Protein AF-A0A530GP56-F1 (afdb_monomer)

Structure (mmCIF, N/CA/C/O backbone):
data_AF-A0A530GP56-F1
#
_entry.id   AF-A0A530GP56-F1
#
loop_
_atom_site.group_PDB
_atom_site.id
_atom_site.type_symbol
_atom_site.label_atom_id
_atom_site.label_alt_id
_atom_site.label_comp_id
_atom_site.label_asym_id
_atom_site.label_entity_id
_atom_site.label_seq_id
_atom_site.pdbx_PDB_ins_code
_atom_site.Cartn_x
_atom_site.Cartn_y
_atom_site.Cartn_z
_atom_site.occupancy
_atom_site.B_iso_or_equiv
_atom_site.auth_seq_id
_atom_site.auth_comp_id
_atom_site.auth_asym_id
_atom_site.auth_atom_id
_atom_site.pdbx_PDB_model_num
ATOM 1 N N . TYR A 1 1 ? -4.971 0.316 -18.316 1.00 86.44 1 TYR A N 1
ATOM 2 C CA . TYR A 1 1 ? -6.177 -0.465 -18.008 1.00 86.44 1 TYR A CA 1
ATOM 3 C C . TYR A 1 1 ? -6.716 -0.988 -19.326 1.00 86.44 1 TYR A C 1
ATOM 5 O O . TYR A 1 1 ? -6.638 -0.255 -20.308 1.00 86.44 1 TYR A O 1
ATOM 13 N N . LYS A 1 2 ? -7.127 -2.257 -19.383 1.00 91.12 2 LYS A N 1
ATOM 14 C CA . LYS A 1 2 ? -7.509 -2.905 -20.641 1.00 91.12 2 LYS A CA 1
ATOM 15 C C . LYS A 1 2 ? -8.775 -3.734 -20.459 1.00 91.12 2 LYS A C 1
ATOM 17 O O . LYS A 1 2 ? -8.827 -4.588 -19.578 1.00 91.12 2 LYS A O 1
ATOM 22 N N . THR A 1 3 ? -9.773 -3.462 -21.283 1.00 92.12 3 THR A N 1
ATOM 23 C CA . THR A 1 3 ? -11.027 -4.206 -21.439 1.00 92.12 3 THR A CA 1
ATOM 24 C C . THR A 1 3 ? -11.340 -4.299 -22.936 1.00 92.12 3 THR A C 1
ATOM 26 O O . THR A 1 3 ? -10.602 -3.762 -23.760 1.00 92.12 3 THR A O 1
ATOM 29 N N . ALA A 1 4 ? -12.453 -4.931 -23.315 1.00 89.56 4 ALA A N 1
ATOM 30 C CA . ALA A 1 4 ? -12.897 -4.940 -24.712 1.00 89.56 4 ALA A CA 1
ATOM 31 C C . ALA A 1 4 ? -13.200 -3.530 -25.269 1.00 89.56 4 ALA A C 1
ATOM 33 O O . ALA A 1 4 ? -13.124 -3.325 -26.476 1.00 89.56 4 ALA A O 1
ATOM 34 N N . ALA A 1 5 ? -13.547 -2.570 -24.401 1.00 89.94 5 ALA A N 1
ATOM 35 C CA . ALA A 1 5 ? -13.941 -1.213 -24.790 1.00 89.94 5 ALA A CA 1
ATOM 36 C C . ALA A 1 5 ? -12.882 -0.143 -24.473 1.00 89.94 5 ALA A C 1
ATOM 38 O O . ALA A 1 5 ? -12.910 0.938 -25.055 1.00 89.94 5 ALA A O 1
ATOM 39 N N . VAL A 1 6 ? -11.964 -0.414 -23.540 1.00 90.12 6 VAL A N 1
ATOM 40 C CA . VAL A 1 6 ? -10.973 0.554 -23.058 1.00 90.12 6 VAL A CA 1
ATOM 41 C C . VAL A 1 6 ? -9.583 -0.033 -23.216 1.00 90.12 6 VAL A C 1
ATOM 43 O O . VAL A 1 6 ? -9.287 -1.064 -22.627 1.00 90.12 6 VAL A O 1
ATOM 46 N N . ASP A 1 7 ? -8.704 0.656 -23.936 1.00 90.56 7 ASP A N 1
ATOM 47 C CA . ASP A 1 7 ? -7.276 0.333 -23.988 1.00 90.56 7 ASP A CA 1
ATOM 48 C C . ASP A 1 7 ? -6.444 1.613 -23.839 1.00 90.56 7 ASP A C 1
ATOM 50 O O . ASP A 1 7 ? -5.844 2.133 -24.782 1.00 90.56 7 ASP A O 1
ATOM 54 N N . GLN A 1 8 ? -6.464 2.167 -22.625 1.00 91.00 8 G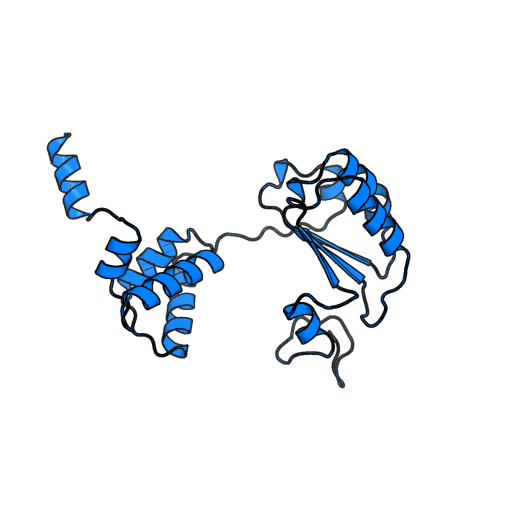LN A N 1
ATOM 55 C CA . GLN A 1 8 ? -5.728 3.375 -22.249 1.00 91.00 8 GLN A CA 1
ATOM 56 C C . GLN A 1 8 ? -5.543 3.464 -20.719 1.00 91.00 8 GLN A C 1
ATOM 58 O O . GLN A 1 8 ? -6.138 2.684 -19.962 1.00 91.00 8 GLN A O 1
ATOM 63 N N . PRO A 1 9 ? -4.683 4.365 -20.210 1.00 90.12 9 PRO A N 1
ATOM 64 C CA . PRO A 1 9 ? -4.698 4.729 -18.794 1.00 90.12 9 PRO A CA 1
ATOM 65 C C . PRO A 1 9 ? -6.084 5.251 -18.383 1.00 90.12 9 PRO A C 1
ATOM 67 O O . PRO A 1 9 ? -6.686 6.038 -19.107 1.00 90.12 9 PR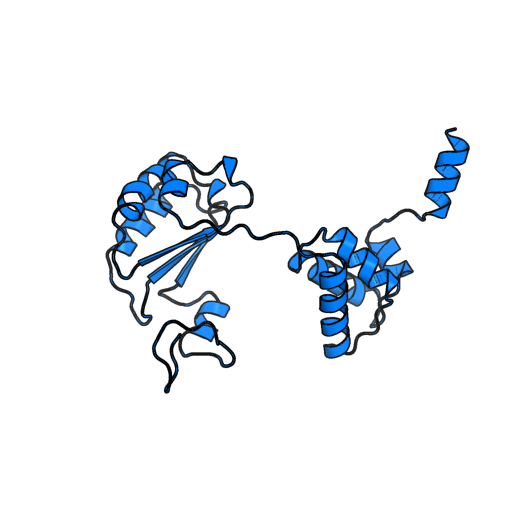O A O 1
ATOM 70 N N . SER A 1 10 ? -6.591 4.799 -17.237 1.00 90.38 10 SER A N 1
ATOM 71 C CA . SER A 1 10 ? -7.903 5.185 -16.706 1.00 90.38 10 SER A CA 1
ATOM 72 C C . SER A 1 10 ? -7.821 5.312 -15.190 1.00 90.38 10 SER A C 1
ATOM 74 O O . SER A 1 10 ? -7.125 4.521 -14.552 1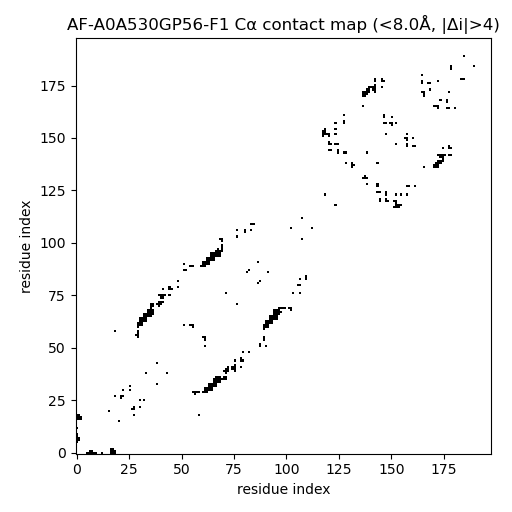.00 90.38 10 SER A O 1
ATOM 76 N N . VAL A 1 11 ? -8.537 6.293 -14.640 1.00 89.88 11 VAL A N 1
ATOM 77 C CA . VAL A 1 11 ? -8.801 6.420 -13.195 1.00 89.88 11 VAL A CA 1
ATOM 78 C C . VAL A 1 11 ? -10.116 5.748 -12.791 1.00 89.88 11 VAL A C 1
ATOM 80 O O . VAL A 1 11 ? -10.328 5.479 -11.615 1.00 89.88 11 VAL A O 1
ATOM 83 N N . ASP A 1 12 ? -10.982 5.450 -13.763 1.00 90.38 12 ASP A N 1
ATOM 84 C CA . ASP A 1 12 ? -12.172 4.628 -13.568 1.00 90.38 12 ASP A CA 1
ATOM 85 C C . ASP A 1 12 ? -11.796 3.155 -13.765 1.00 90.38 12 ASP A C 1
ATOM 87 O O . ASP A 1 12 ? -11.426 2.735 -14.868 1.00 90.38 12 ASP A O 1
ATOM 91 N N . LEU A 1 13 ? -11.854 2.411 -12.661 1.00 90.00 13 LEU A N 1
ATOM 92 C CA . LEU A 1 13 ? -11.563 0.982 -12.550 1.00 90.00 13 LEU A CA 1
ATOM 93 C C . LEU A 1 13 ? -12.764 0.235 -11.944 1.00 90.00 13 LEU A C 1
ATOM 95 O O . LEU A 1 13 ? -12.594 -0.723 -11.195 1.00 90.00 13 LEU A O 1
ATOM 99 N N . SER A 1 14 ? -13.982 0.706 -12.228 1.00 90.19 14 SER A N 1
ATOM 100 C CA . SER A 1 14 ? -15.235 0.155 -11.687 1.00 90.19 14 SER A CA 1
ATOM 101 C C . SER A 1 14 ? -15.471 -1.325 -12.008 1.00 90.19 14 SER A C 1
ATOM 103 O O . SER A 1 14 ? -16.168 -2.004 -11.255 1.00 90.19 14 SER A O 1
ATOM 105 N N . ILE A 1 15 ? -14.876 -1.842 -13.087 1.00 92.88 15 ILE A N 1
ATOM 106 C CA . ILE A 1 15 ? -14.864 -3.272 -13.416 1.00 92.88 15 ILE A CA 1
ATOM 107 C C . ILE A 1 15 ? -13.419 -3.788 -13.523 1.00 92.88 15 ILE A C 1
ATOM 109 O O . ILE A 1 15 ? -12.521 -3.035 -13.903 1.00 92.88 15 ILE A O 1
ATOM 113 N N . PRO A 1 16 ? -13.152 -5.070 -13.221 1.00 93.44 16 PRO A N 1
ATOM 114 C CA . PRO A 1 16 ? -11.835 -5.648 -13.452 1.00 93.44 16 PRO A CA 1
ATOM 115 C C . PRO A 1 16 ? -11.491 -5.696 -14.948 1.00 93.44 16 PRO A C 1
ATOM 117 O O . PRO A 1 16 ? -12.281 -6.157 -15.772 1.00 93.44 16 PRO A O 1
ATOM 120 N N . GLY A 1 17 ? -10.288 -5.240 -15.294 1.00 93.81 17 GLY A N 1
ATOM 121 C CA . GLY A 1 17 ? -9.714 -5.389 -16.630 1.00 93.81 17 GLY A CA 1
ATOM 122 C C . GLY A 1 17 ? -8.936 -6.694 -16.800 1.00 93.81 17 GLY A C 1
ATOM 123 O O . GLY A 1 17 ? -8.721 -7.433 -15.842 1.00 93.81 17 GLY A O 1
ATOM 124 N N . GLU A 1 18 ? -8.443 -6.932 -18.018 1.00 95.62 18 GLU A N 1
ATOM 125 C CA . GLU A 1 18 ? -7.718 -8.150 -18.427 1.00 95.62 18 GLU A CA 1
ATOM 126 C C . GLU A 1 18 ? -6.570 -8.514 -17.471 1.00 95.62 18 GLU A C 1
ATOM 128 O O . GLU A 1 18 ? -6.409 -9.668 -17.086 1.00 95.62 18 GLU A O 1
ATOM 133 N N . HIS A 1 19 ? -5.798 -7.513 -17.044 1.00 95.56 19 HIS A N 1
ATOM 134 C CA . HIS A 1 19 ? -4.617 -7.707 -16.200 1.00 95.56 19 HIS A CA 1
ATOM 135 C C . HIS A 1 19 ? -4.910 -7.590 -14.694 1.00 95.56 19 HIS A C 1
ATOM 137 O O . HIS A 1 19 ? -4.058 -7.943 -13.882 1.00 95.56 19 HIS A O 1
ATOM 143 N N . CYS A 1 20 ? -6.086 -7.086 -14.298 1.00 94.88 20 CYS A N 1
ATOM 144 C CA . CYS A 1 20 ? -6.353 -6.654 -12.921 1.00 94.88 20 CYS A CA 1
ATOM 145 C C . CYS A 1 20 ? -6.249 -7.800 -11.910 1.00 94.88 20 CYS A C 1
ATOM 147 O O . CYS A 1 20 ? -5.550 -7.653 -10.912 1.00 94.88 20 CYS A O 1
ATOM 149 N N . GLN A 1 21 ? -6.874 -8.945 -12.198 1.00 95.38 21 GLN A N 1
ATOM 150 C CA . GLN A 1 21 ? -6.874 -10.090 -11.283 1.00 95.38 21 GLN A CA 1
ATOM 151 C C . GLN A 1 21 ? -5.452 -10.602 -11.014 1.00 95.38 21 GLN A C 1
ATOM 153 O O . GLN A 1 21 ? -5.062 -10.797 -9.870 1.00 95.38 21 GLN A O 1
ATOM 158 N N . ALA A 1 22 ? -4.647 -10.769 -12.067 1.00 96.50 22 ALA A N 1
ATOM 159 C CA . ALA A 1 22 ? -3.279 -11.262 -11.930 1.00 96.50 22 ALA A CA 1
ATOM 160 C C . ALA A 1 22 ? -2.366 -10.275 -11.183 1.00 96.50 22 ALA A C 1
ATOM 162 O O . ALA A 1 22 ? -1.440 -10.714 -10.505 1.00 96.50 22 ALA A O 1
ATOM 163 N N . ILE A 1 23 ? -2.616 -8.964 -11.301 1.00 95.81 23 ILE A N 1
ATOM 164 C CA . ILE A 1 23 ? -1.898 -7.934 -10.534 1.00 95.81 23 ILE A CA 1
ATOM 165 C C . ILE A 1 23 ? -2.300 -8.002 -9.058 1.00 95.81 23 ILE A C 1
ATOM 167 O O . ILE A 1 23 ? -1.425 -8.032 -8.204 1.00 95.81 23 ILE A O 1
ATOM 171 N N . MET A 1 24 ? -3.601 -8.071 -8.761 1.00 94.25 24 MET A N 1
ATOM 172 C CA . MET A 1 24 ? -4.112 -8.175 -7.386 1.00 94.25 24 MET A CA 1
ATOM 173 C C . MET A 1 24 ? -3.610 -9.431 -6.664 1.00 94.25 24 MET A C 1
ATOM 175 O O . MET A 1 24 ? -3.388 -9.403 -5.461 1.00 94.25 24 MET A O 1
ATOM 179 N N . GLU A 1 25 ? -3.408 -10.521 -7.402 1.00 95.62 25 GLU A N 1
ATOM 180 C CA . GLU A 1 25 ? -2.867 -11.782 -6.886 1.00 95.62 25 GLU A CA 1
ATOM 181 C C . GLU A 1 25 ? -1.325 -11.836 -6.899 1.00 95.62 25 GLU A C 1
ATOM 183 O O . GLU A 1 25 ? -0.755 -12.885 -6.608 1.00 95.62 25 GLU A O 1
ATOM 188 N N . GLY A 1 26 ? -0.633 -10.752 -7.277 1.00 94.88 26 GLY A N 1
ATOM 189 C CA . GLY A 1 26 ? 0.834 -10.671 -7.245 1.00 94.88 26 GLY A CA 1
ATOM 190 C C . GLY A 1 26 ? 1.562 -11.585 -8.242 1.00 94.88 26 GLY A C 1
ATOM 191 O O . GLY A 1 26 ? 2.732 -11.903 -8.057 1.00 94.88 26 GLY A O 1
ATOM 192 N N . ARG A 1 27 ? 0.890 -12.039 -9.309 1.00 95.94 27 ARG A N 1
ATOM 193 C CA . ARG A 1 27 ? 1.424 -13.031 -10.270 1.00 95.94 27 ARG A CA 1
ATOM 194 C C . ARG A 1 27 ? 1.551 -12.521 -11.704 1.00 95.94 27 ARG A C 1
ATOM 196 O O . ARG A 1 27 ? 1.736 -13.306 -12.636 1.00 95.94 27 ARG A O 1
ATOM 203 N N . HIS A 1 28 ? 1.393 -11.219 -11.917 1.00 97.12 28 HIS A N 1
ATOM 204 C CA . HIS A 1 28 ? 1.460 -10.631 -13.249 1.00 97.12 28 HIS A CA 1
ATOM 205 C C . HIS A 1 28 ? 2.916 -10.495 -13.723 1.00 97.12 28 HIS A C 1
ATOM 207 O O . HIS A 1 28 ? 3.705 -9.781 -13.123 1.00 97.12 28 HIS A O 1
ATOM 213 N N . VAL A 1 29 ? 3.268 -11.100 -14.860 1.00 95.00 29 VAL A N 1
ATOM 214 C CA . VAL A 1 29 ? 4.665 -11.151 -15.352 1.00 95.00 29 VAL A CA 1
ATOM 215 C C . VAL A 1 29 ? 5.293 -9.782 -15.649 1.00 95.00 29 VAL A C 1
ATOM 217 O O . VAL A 1 29 ? 6.506 -9.618 -15.540 1.00 95.00 29 VAL A O 1
ATOM 220 N N . ASP A 1 30 ? 4.469 -8.799 -16.018 1.00 96.44 30 ASP A N 1
ATOM 221 C CA . ASP A 1 30 ? 4.909 -7.424 -16.294 1.00 96.44 30 ASP A CA 1
ATOM 222 C C . ASP A 1 30 ? 4.792 -6.476 -15.090 1.00 96.44 30 ASP A C 1
ATOM 224 O O . ASP A 1 30 ? 5.119 -5.299 -15.227 1.00 96.44 30 ASP A O 1
ATOM 228 N N . VAL A 1 31 ? 4.320 -6.945 -13.929 1.00 96.62 31 VAL A N 1
ATOM 229 C CA . VAL A 1 31 ? 4.270 -6.147 -12.694 1.00 96.62 31 VAL A CA 1
ATOM 230 C C . VAL A 1 31 ? 5.064 -6.886 -11.631 1.00 96.62 31 VAL A C 1
ATOM 232 O O . VAL A 1 31 ? 4.618 -7.892 -11.093 1.00 96.62 31 VAL A O 1
ATOM 235 N N . ILE A 1 32 ? 6.269 -6.397 -11.378 1.00 95.00 32 ILE A N 1
ATOM 236 C CA . ILE A 1 32 ? 7.223 -7.017 -10.473 1.00 95.00 32 ILE A CA 1
ATOM 237 C C . ILE A 1 32 ? 7.229 -6.212 -9.182 1.00 95.00 32 ILE A C 1
ATOM 239 O O . ILE A 1 32 ? 7.556 -5.026 -9.196 1.00 95.00 32 ILE A O 1
ATOM 243 N N . GLU A 1 33 ? 6.887 -6.870 -8.084 1.00 95.19 33 GLU A N 1
ATOM 244 C CA . GLU A 1 33 ? 6.997 -6.327 -6.736 1.00 95.19 33 GLU A CA 1
ATOM 245 C C . GLU A 1 33 ? 8.249 -6.888 -6.058 1.00 95.19 33 GLU A C 1
ATOM 247 O O . GLU A 1 33 ? 8.539 -8.081 -6.157 1.00 95.19 33 GLU A O 1
ATOM 252 N N . MET A 1 34 ? 9.012 -6.014 -5.408 1.00 92.75 34 MET A N 1
ATOM 253 C CA . MET A 1 34 ? 10.200 -6.367 -4.643 1.00 92.75 34 MET A CA 1
ATOM 254 C C . MET A 1 34 ? 10.201 -5.591 -3.331 1.00 92.75 34 MET A C 1
ATOM 256 O O . MET A 1 34 ? 10.133 -4.363 -3.331 1.00 92.75 34 MET A O 1
ATOM 260 N N . ASP A 1 35 ? 10.348 -6.306 -2.224 1.00 94.12 35 ASP A N 1
ATOM 261 C CA . ASP A 1 35 ? 10.619 -5.705 -0.924 1.00 94.12 35 ASP A CA 1
ATOM 262 C C . ASP A 1 35 ? 12.127 -5.454 -0.775 1.00 94.12 35 ASP A C 1
ATOM 264 O O . ASP A 1 35 ? 12.930 -6.393 -0.734 1.00 94.12 35 ASP A O 1
ATOM 268 N N . ALA A 1 36 ? 12.521 -4.182 -0.689 1.00 91.81 36 ALA A N 1
ATOM 269 C CA . ALA A 1 36 ? 13.917 -3.804 -0.526 1.00 91.81 36 ALA A CA 1
ATOM 270 C C . ALA A 1 36 ? 14.487 -4.176 0.849 1.00 91.81 36 ALA A C 1
ATOM 272 O O . ALA A 1 36 ? 15.707 -4.255 0.968 1.00 91.81 36 ALA A O 1
ATOM 273 N N . ALA A 1 37 ? 13.661 -4.426 1.871 1.00 88.44 37 ALA A N 1
ATOM 274 C CA . ALA A 1 37 ? 14.144 -4.924 3.159 1.00 88.44 37 ALA A CA 1
ATOM 275 C C . ALA A 1 37 ? 14.680 -6.360 3.044 1.00 88.44 37 ALA A C 1
ATOM 277 O O . ALA A 1 37 ? 15.661 -6.715 3.702 1.00 88.44 37 ALA A O 1
ATOM 278 N N . SER A 1 38 ? 14.076 -7.157 2.161 1.00 88.06 38 SER A N 1
ATOM 279 C CA . SER A 1 38 ? 14.503 -8.523 1.843 1.00 88.06 38 SER A CA 1
ATOM 280 C C . SER A 1 38 ? 15.576 -8.569 0.742 1.00 88.06 38 SER A C 1
ATOM 282 O O . SER A 1 38 ? 16.462 -9.424 0.777 1.00 88.06 38 SER A O 1
ATOM 284 N N . HIS A 1 39 ? 15.543 -7.619 -0.198 1.00 86.25 39 HIS A N 1
ATOM 285 C CA . HIS A 1 39 ? 16.433 -7.526 -1.364 1.00 86.25 39 HIS A CA 1
ATOM 286 C C . HIS A 1 39 ? 17.209 -6.200 -1.376 1.00 86.25 39 HIS A C 1
ATOM 288 O O . HIS A 1 39 ? 16.929 -5.281 -2.145 1.00 86.25 39 HIS A O 1
ATOM 294 N N . THR A 1 40 ? 18.195 -6.087 -0.483 1.00 82.12 40 THR A N 1
ATOM 295 C CA . THR A 1 40 ? 18.951 -4.837 -0.244 1.00 82.12 40 THR A CA 1
ATOM 296 C C . THR A 1 40 ? 20.153 -4.642 -1.187 1.00 82.12 40 THR A C 1
ATOM 298 O O . THR A 1 40 ? 20.763 -3.558 -1.236 1.00 82.12 40 THR A O 1
ATOM 301 N N . GLY A 1 41 ? 20.549 -5.707 -1.890 1.00 84.69 41 GLY A N 1
ATOM 302 C CA . GLY A 1 41 ? 21.842 -5.848 -2.547 1.00 84.69 41 GLY A CA 1
ATOM 303 C C . GLY A 1 41 ? 21.929 -5.211 -3.932 1.00 84.69 41 GLY A C 1
ATOM 304 O O . GLY A 1 41 ? 20.940 -4.957 -4.614 1.00 84.69 41 GLY A O 1
ATOM 305 N N . ILE A 1 42 ? 23.164 -4.965 -4.380 1.00 89.25 42 ILE A N 1
ATOM 306 C CA . ILE A 1 42 ? 23.427 -4.491 -5.747 1.00 89.25 42 ILE A CA 1
ATOM 307 C C . ILE A 1 42 ? 23.083 -5.550 -6.802 1.00 89.25 42 ILE A C 1
ATOM 309 O O . ILE A 1 42 ? 22.711 -5.192 -7.915 1.00 89.25 42 ILE A O 1
ATOM 313 N N . ASP A 1 43 ? 23.195 -6.835 -6.471 1.00 91.19 43 ASP A N 1
ATOM 314 C CA . ASP A 1 43 ? 22.954 -7.912 -7.431 1.00 91.19 43 ASP A CA 1
ATOM 315 C C . ASP A 1 43 ? 21.462 -8.034 -7.780 1.00 91.19 43 ASP A C 1
ATOM 317 O O . ASP A 1 43 ? 21.136 -8.107 -8.963 1.00 91.19 43 ASP A O 1
ATOM 321 N N . ASP A 1 44 ? 20.558 -7.879 -6.802 1.00 89.81 44 ASP A N 1
ATOM 322 C CA . ASP A 1 44 ? 19.106 -7.811 -7.042 1.00 89.81 44 ASP A CA 1
ATOM 323 C C . ASP A 1 44 ? 18.750 -6.665 -8.010 1.00 89.81 44 ASP A C 1
ATOM 325 O O . ASP A 1 44 ? 17.976 -6.815 -8.960 1.00 89.81 44 ASP A O 1
ATOM 329 N N . ILE A 1 45 ? 19.377 -5.501 -7.814 1.00 91.38 45 ILE A N 1
ATOM 330 C CA . ILE A 1 45 ? 19.188 -4.340 -8.686 1.00 91.38 45 ILE A CA 1
ATOM 331 C C . ILE A 1 45 ? 19.782 -4.556 -10.081 1.00 91.38 45 ILE A C 1
ATOM 333 O O . ILE A 1 45 ? 19.188 -4.111 -11.066 1.00 91.38 45 ILE A O 1
ATOM 337 N N . ARG A 1 46 ? 20.936 -5.219 -10.203 1.00 90.50 46 ARG A N 1
ATOM 338 C CA . ARG A 1 46 ? 21.533 -5.532 -11.513 1.00 90.50 46 ARG A CA 1
ATOM 339 C C . ARG A 1 46 ? 20.605 -6.413 -12.336 1.00 90.50 46 ARG A C 1
ATOM 341 O O . ARG A 1 46 ? 20.351 -6.089 -13.495 1.00 90.50 46 ARG A O 1
ATOM 348 N N . ASP A 1 47 ? 20.020 -7.431 -11.714 1.00 91.38 47 ASP A N 1
ATOM 349 C CA . ASP A 1 47 ? 19.041 -8.301 -12.362 1.00 91.38 47 ASP A CA 1
ATOM 350 C C . ASP A 1 47 ? 17.820 -7.514 -12.855 1.00 91.38 47 ASP A C 1
ATOM 352 O O . ASP A 1 47 ? 17.332 -7.734 -13.970 1.00 91.38 47 ASP A O 1
ATOM 356 N N . ILE A 1 48 ? 17.339 -6.550 -12.064 1.00 91.25 48 ILE A N 1
ATOM 357 C CA . ILE A 1 48 ? 16.268 -5.640 -12.484 1.00 91.25 48 ILE A CA 1
ATOM 358 C C . ILE A 1 48 ? 16.704 -4.819 -13.701 1.00 91.25 48 ILE A C 1
ATOM 360 O O . ILE A 1 48 ? 15.990 -4.800 -14.703 1.00 91.25 48 ILE A O 1
ATOM 364 N N . ILE A 1 49 ? 17.872 -4.174 -13.650 1.00 91.00 49 ILE A N 1
ATOM 365 C CA . ILE A 1 49 ? 18.386 -3.310 -14.726 1.00 91.00 49 ILE A CA 1
ATOM 366 C C . ILE A 1 49 ? 18.566 -4.082 -16.037 1.00 91.00 49 ILE A C 1
ATOM 368 O O . ILE A 1 49 ? 18.255 -3.562 -17.113 1.00 91.00 49 ILE A O 1
ATOM 372 N N . ASP A 1 50 ? 19.023 -5.328 -15.969 1.00 91.75 50 ASP A N 1
ATOM 373 C CA . ASP A 1 50 ? 19.168 -6.168 -17.153 1.00 91.75 50 ASP A CA 1
ATOM 374 C C . ASP A 1 50 ? 17.801 -6.552 -17.730 1.00 91.75 50 ASP A C 1
ATOM 376 O O . ASP A 1 50 ? 17.590 -6.490 -18.946 1.00 91.75 50 ASP A O 1
ATOM 380 N N . ARG A 1 51 ? 16.822 -6.850 -16.867 1.00 91.19 51 ARG A N 1
ATOM 381 C CA . ARG A 1 51 ? 15.447 -7.180 -17.274 1.00 91.19 51 ARG A CA 1
ATOM 382 C C . ARG A 1 51 ? 14.650 -5.981 -17.794 1.00 91.19 51 ARG A C 1
ATOM 384 O O . ARG A 1 51 ? 13.713 -6.180 -18.574 1.00 91.19 51 ARG A O 1
ATOM 391 N N . VAL A 1 52 ? 14.991 -4.764 -17.383 1.00 91.88 52 VAL A N 1
ATOM 392 C CA . VAL A 1 52 ? 14.334 -3.502 -17.774 1.00 91.88 52 VAL A CA 1
ATOM 393 C C . VAL A 1 52 ? 14.464 -3.218 -19.275 1.00 91.88 52 VAL A C 1
ATOM 395 O O . VAL A 1 52 ? 13.589 -2.586 -19.867 1.00 91.88 52 VAL A O 1
ATOM 398 N N . ARG A 1 53 ? 15.515 -3.733 -19.923 1.00 89.75 53 ARG A N 1
ATOM 399 C CA . ARG A 1 53 ? 15.763 -3.528 -21.361 1.00 89.75 53 ARG A CA 1
ATOM 400 C C . ARG A 1 53 ? 14.742 -4.225 -22.259 1.00 89.75 53 ARG A C 1
ATOM 402 O O . ARG A 1 53 ? 14.540 -3.799 -23.393 1.00 89.75 53 ARG A O 1
ATOM 409 N N . TYR A 1 54 ? 14.102 -5.281 -21.766 1.00 93.00 54 TYR A N 1
ATOM 410 C CA . TYR A 1 54 ? 13.136 -6.059 -22.537 1.00 93.00 54 TYR A CA 1
ATOM 411 C C . TYR A 1 54 ? 11.741 -5.442 -22.466 1.00 93.00 54 TYR A C 1
ATOM 413 O O . TYR A 1 54 ? 11.324 -4.949 -21.414 1.00 93.00 54 TYR A O 1
ATOM 421 N N . ALA A 1 55 ? 11.025 -5.501 -23.590 1.00 94.88 55 ALA A N 1
ATOM 422 C CA . ALA A 1 55 ? 9.640 -5.059 -23.687 1.00 94.88 55 ALA A CA 1
ATOM 423 C C . ALA A 1 55 ? 8.719 -5.871 -22.749 1.00 94.88 55 ALA A C 1
ATOM 425 O O . ALA A 1 55 ? 9.066 -6.997 -22.374 1.00 94.88 55 ALA A O 1
ATOM 426 N N . PRO A 1 56 ? 7.555 -5.320 -22.363 1.00 95.62 56 PRO A N 1
ATOM 427 C CA . PRO A 1 56 ? 6.545 -6.073 -21.630 1.00 95.62 56 PRO A CA 1
ATOM 428 C C . PRO A 1 56 ? 6.023 -7.245 -22.477 1.00 95.62 56 PRO A C 1
ATOM 430 O O . PRO A 1 56 ? 5.977 -7.161 -23.704 1.00 95.62 56 PRO A O 1
ATOM 433 N N . VAL A 1 57 ? 5.616 -8.328 -21.821 1.00 94.12 57 VAL A N 1
ATOM 434 C CA . VAL A 1 57 ? 5.119 -9.555 -22.454 1.00 94.12 57 VAL A CA 1
ATOM 435 C C . VAL A 1 57 ? 3.675 -9.397 -22.926 1.00 94.12 57 VAL A C 1
ATOM 437 O O . VAL A 1 57 ? 3.333 -9.827 -24.024 1.00 94.12 57 VAL A O 1
ATOM 440 N N . SER A 1 58 ? 2.819 -8.812 -22.088 1.00 92.06 58 SER A N 1
ATOM 441 C CA . SER A 1 58 ? 1.366 -8.775 -22.309 1.00 92.06 58 SER A CA 1
ATOM 442 C C . SER A 1 58 ? 0.727 -7.427 -21.976 1.00 92.06 58 SER A C 1
ATOM 444 O O . SER A 1 58 ? -0.225 -7.019 -22.641 1.00 92.06 58 SER A O 1
ATOM 446 N N . ALA A 1 59 ? 1.244 -6.718 -20.971 1.00 94.06 59 ALA A N 1
ATOM 447 C CA . ALA A 1 59 ? 0.741 -5.410 -20.573 1.00 94.06 59 ALA A CA 1
ATOM 448 C C . ALA A 1 59 ? 1.366 -4.273 -21.399 1.00 94.06 59 ALA A C 1
ATOM 450 O O . ALA A 1 59 ? 2.378 -4.425 -22.072 1.00 94.06 59 ALA A O 1
ATOM 451 N N . ARG A 1 60 ? 0.787 -3.072 -21.309 1.00 92.44 60 ARG A N 1
ATOM 452 C CA . ARG A 1 60 ? 1.325 -1.868 -21.972 1.00 92.44 60 ARG A CA 1
ATOM 453 C C . ARG A 1 60 ? 2.678 -1.418 -21.412 1.00 92.44 60 ARG A C 1
ATOM 455 O O . ARG A 1 60 ? 3.490 -0.853 -22.139 1.00 92.44 60 ARG A O 1
ATOM 462 N N . TYR A 1 61 ? 2.877 -1.612 -20.113 1.00 95.19 61 TYR A N 1
ATOM 463 C CA . TYR A 1 61 ? 4.075 -1.203 -19.392 1.00 95.19 61 TYR A CA 1
ATOM 464 C C . TYR A 1 61 ? 4.591 -2.359 -18.551 1.00 95.19 61 TYR A C 1
ATOM 466 O O . TYR A 1 61 ? 3.806 -3.168 -18.059 1.00 95.19 61 TYR A O 1
ATOM 474 N N . LYS A 1 62 ? 5.906 -2.368 -18.348 1.00 96.25 62 LYS A N 1
ATOM 475 C CA . LYS A 1 62 ? 6.584 -3.193 -17.361 1.00 96.25 62 LYS A CA 1
ATOM 476 C C . LYS A 1 62 ? 6.815 -2.344 -16.116 1.00 96.25 62 LYS A C 1
ATOM 478 O O . LYS A 1 62 ? 7.499 -1.320 -16.182 1.00 96.25 62 LYS A O 1
ATOM 483 N N . VAL A 1 63 ? 6.185 -2.723 -15.015 1.00 96.75 63 VAL A N 1
ATOM 484 C CA . VAL A 1 63 ? 6.147 -1.949 -13.775 1.00 96.75 63 VAL A CA 1
ATOM 485 C C . VAL A 1 63 ? 6.994 -2.648 -12.724 1.00 96.75 63 VAL A C 1
ATOM 487 O O . VAL A 1 63 ? 6.828 -3.841 -12.493 1.00 96.75 63 VAL A O 1
ATOM 490 N N . TYR A 1 64 ? 7.882 -1.895 -12.087 1.00 96.50 64 TYR A N 1
ATOM 491 C CA . TYR A 1 64 ? 8.648 -2.334 -10.926 1.00 96.50 64 TYR A CA 1
ATOM 492 C C . TYR A 1 64 ? 8.175 -1.549 -9.711 1.00 96.50 64 TYR A C 1
ATOM 494 O O . TYR A 1 64 ? 8.305 -0.324 -9.686 1.00 96.50 64 TYR A O 1
ATOM 502 N N . ILE A 1 65 ? 7.616 -2.247 -8.731 1.00 97.31 65 ILE A N 1
ATOM 503 C CA . ILE A 1 65 ? 7.217 -1.698 -7.439 1.00 97.31 65 ILE A CA 1
ATOM 504 C C . ILE A 1 65 ? 8.286 -2.123 -6.443 1.00 97.31 65 ILE A C 1
ATOM 506 O O . ILE A 1 65 ? 8.483 -3.315 -6.226 1.00 97.31 65 ILE A O 1
ATOM 510 N N . ILE A 1 66 ? 9.009 -1.156 -5.889 1.00 96.06 66 ILE A N 1
ATOM 511 C CA . ILE A 1 66 ? 10.021 -1.409 -4.868 1.00 96.06 66 ILE A CA 1
ATOM 512 C C . ILE A 1 66 ? 9.521 -0.800 -3.567 1.00 96.06 66 ILE A C 1
ATOM 514 O O . ILE A 1 66 ? 9.493 0.430 -3.425 1.00 96.06 66 ILE A O 1
ATOM 518 N N . ASP A 1 67 ? 9.097 -1.673 -2.661 1.00 96.25 67 ASP A N 1
ATOM 519 C CA . ASP A 1 67 ? 8.651 -1.285 -1.331 1.00 96.25 67 ASP A CA 1
ATOM 520 C C . ASP A 1 67 ? 9.840 -1.131 -0.382 1.00 96.25 67 ASP A C 1
ATOM 522 O O . ASP A 1 67 ? 10.909 -1.705 -0.599 1.00 96.25 67 ASP A O 1
ATOM 526 N N . GLU A 1 68 ? 9.666 -0.278 0.622 1.00 96.44 68 GLU A N 1
ATOM 527 C CA . GLU A 1 68 ? 10.686 0.123 1.588 1.00 96.44 68 GLU A CA 1
ATOM 528 C C . GLU A 1 68 ? 12.043 0.464 0.964 1.00 96.44 68 GLU A C 1
ATOM 530 O O . GLU A 1 68 ? 13.104 0.116 1.479 1.00 96.44 68 GLU A O 1
ATOM 535 N N . VAL A 1 69 ? 12.029 1.223 -0.140 1.00 96.25 69 VAL A N 1
ATOM 536 C CA . VAL A 1 69 ? 13.227 1.516 -0.949 1.00 96.25 69 VAL A CA 1
ATOM 537 C C . VAL A 1 69 ? 14.373 2.129 -0.134 1.00 96.25 69 VAL A C 1
ATOM 539 O O . VAL A 1 69 ? 15.536 2.016 -0.506 1.00 96.25 69 VAL A O 1
ATOM 542 N N . HIS A 1 70 ? 14.071 2.766 1.000 1.00 95.06 70 HIS A N 1
ATOM 543 C CA . HIS A 1 70 ? 15.072 3.311 1.914 1.00 95.06 70 HIS A CA 1
ATOM 544 C C . HIS A 1 70 ? 15.990 2.251 2.552 1.00 95.06 70 HIS A C 1
ATOM 546 O O . HIS A 1 70 ? 17.016 2.616 3.127 1.00 95.06 70 HIS A O 1
ATOM 552 N N . MET A 1 71 ? 15.629 0.972 2.454 1.00 95.56 71 MET A N 1
ATOM 553 C CA . MET A 1 71 ? 16.429 -0.171 2.890 1.00 95.56 71 MET A CA 1
ATOM 554 C C . MET A 1 71 ? 17.480 -0.595 1.854 1.00 95.56 71 MET A C 1
ATOM 556 O O . MET A 1 71 ? 18.394 -1.350 2.188 1.00 95.56 71 MET A O 1
ATOM 560 N N . LEU A 1 72 ? 17.411 -0.090 0.614 1.00 94.56 72 LEU A N 1
ATOM 561 C CA . LEU A 1 72 ? 18.431 -0.363 -0.398 1.00 94.56 72 LEU A CA 1
ATOM 562 C C . LEU A 1 72 ? 19.799 0.186 0.016 1.00 94.56 72 LEU A C 1
ATOM 564 O O . LEU A 1 72 ? 19.941 1.302 0.521 1.00 94.56 72 LEU A O 1
ATOM 568 N N . SER A 1 73 ? 20.844 -0.580 -0.296 1.00 93.56 73 SER A N 1
ATOM 569 C CA . SER A 1 73 ? 22.218 -0.113 -0.132 1.00 93.56 73 SER A CA 1
ATOM 570 C C . SER A 1 73 ? 22.535 1.081 -1.047 1.00 93.56 73 SER A C 1
ATOM 572 O O . SER A 1 73 ? 21.995 1.232 -2.145 1.00 93.56 73 SER A O 1
ATOM 574 N N . THR A 1 74 ? 23.500 1.917 -0.654 1.00 91.00 74 THR A N 1
ATOM 575 C CA . THR A 1 74 ? 23.971 3.040 -1.489 1.00 91.00 74 THR A CA 1
ATOM 576 C C . THR A 1 74 ? 24.437 2.581 -2.874 1.00 91.00 74 THR A C 1
ATOM 578 O O . THR A 1 74 ? 24.238 3.276 -3.868 1.00 91.00 74 THR A O 1
ATOM 581 N N . GLN A 1 75 ? 25.051 1.396 -2.957 1.00 93.25 75 GLN A N 1
ATOM 582 C CA . GLN A 1 75 ? 25.484 0.825 -4.231 1.00 93.25 75 GLN A CA 1
ATOM 583 C C . GLN A 1 75 ? 24.283 0.471 -5.114 1.00 93.25 75 GLN A C 1
ATOM 585 O O . GLN A 1 75 ? 24.283 0.842 -6.287 1.00 93.25 75 GLN A O 1
ATOM 590 N N . ALA A 1 76 ? 23.256 -0.171 -4.547 1.00 93.12 76 ALA A N 1
ATOM 591 C CA . ALA A 1 76 ? 22.001 -0.482 -5.228 1.00 93.12 76 ALA A CA 1
ATOM 592 C C . ALA A 1 76 ? 21.335 0.785 -5.795 1.00 93.12 76 ALA A C 1
ATOM 594 O O . ALA A 1 76 ? 21.016 0.838 -6.984 1.00 93.12 76 ALA A O 1
ATOM 595 N N . PHE A 1 77 ? 21.242 1.857 -5.001 1.00 92.25 77 PHE A N 1
ATOM 596 C CA . PHE A 1 77 ? 20.743 3.147 -5.487 1.00 92.25 77 PHE A CA 1
ATOM 597 C C . PHE A 1 77 ? 21.551 3.697 -6.664 1.00 92.25 77 PHE A C 1
ATOM 599 O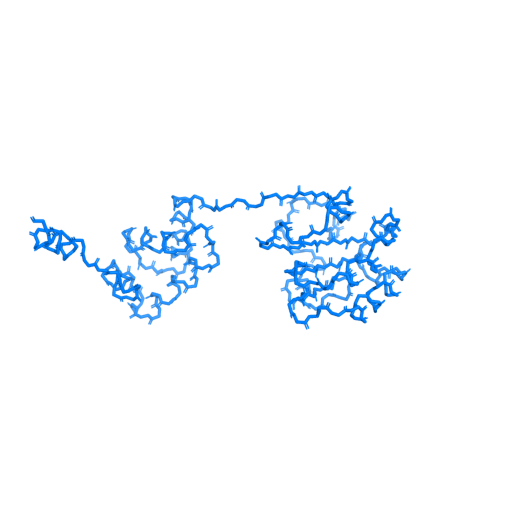 O . PHE A 1 77 ? 20.970 4.112 -7.666 1.00 92.25 77 PHE A O 1
ATOM 606 N N . ASN A 1 78 ? 22.883 3.673 -6.569 1.00 91.31 78 ASN A N 1
ATOM 607 C CA . ASN A 1 78 ? 23.753 4.153 -7.642 1.00 91.31 78 ASN A CA 1
ATOM 608 C C . ASN A 1 78 ? 23.587 3.341 -8.932 1.00 91.31 78 ASN A C 1
ATOM 610 O O . ASN A 1 78 ? 23.636 3.914 -10.020 1.00 91.31 78 ASN A O 1
ATOM 614 N N . GLY A 1 79 ? 23.344 2.031 -8.820 1.00 91.31 79 GLY A N 1
ATOM 615 C CA . GLY A 1 79 ? 23.038 1.170 -9.961 1.00 91.31 79 GLY A CA 1
ATOM 616 C C . GLY A 1 79 ? 21.788 1.623 -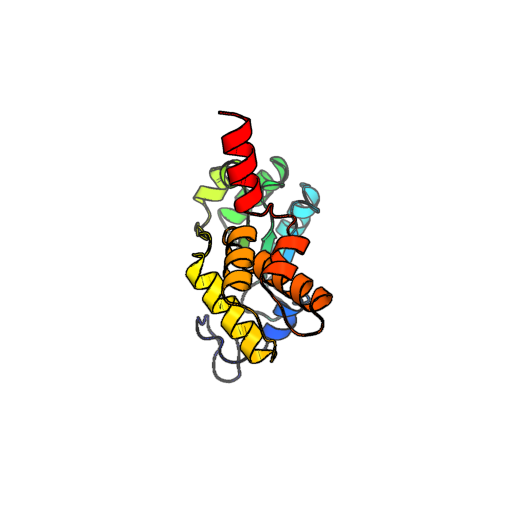10.721 1.00 91.31 79 GLY A C 1
ATOM 617 O O . GLY A 1 79 ? 21.790 1.635 -11.951 1.00 91.31 79 GLY A O 1
ATOM 618 N N . LEU A 1 80 ? 20.747 2.063 -10.007 1.00 92.00 80 LEU A N 1
ATOM 619 C CA . LEU A 1 80 ? 19.487 2.508 -10.610 1.00 92.00 80 LEU A CA 1
ATOM 620 C C . LEU A 1 80 ? 19.577 3.873 -11.306 1.00 92.00 80 LEU A C 1
ATOM 622 O O . LEU A 1 80 ? 18.750 4.148 -12.175 1.00 92.00 80 LEU A O 1
ATOM 626 N N . LEU A 1 81 ? 20.551 4.728 -10.966 1.00 93.06 81 LEU A N 1
ATOM 627 C CA . LEU A 1 81 ? 20.566 6.131 -11.407 1.00 93.06 81 LEU A CA 1
ATOM 628 C C . LEU A 1 81 ? 20.517 6.289 -12.926 1.00 93.06 81 LEU A C 1
ATOM 630 O O . LEU A 1 81 ? 19.693 7.052 -13.421 1.00 93.06 81 LEU A O 1
ATOM 634 N N . LYS A 1 82 ? 21.332 5.531 -13.667 1.00 91.75 82 LYS A N 1
ATOM 635 C CA . LYS A 1 82 ? 21.351 5.606 -15.136 1.00 91.75 82 LYS A CA 1
ATOM 636 C C . LYS A 1 82 ? 19.986 5.256 -15.735 1.00 91.75 82 LYS A C 1
ATOM 638 O O . LYS A 1 82 ? 19.515 5.913 -16.656 1.00 91.75 82 LYS A O 1
ATOM 643 N N . THR A 1 83 ? 19.339 4.236 -15.184 1.00 92.62 83 THR A N 1
ATOM 644 C CA . THR A 1 83 ? 18.014 3.791 -15.623 1.00 92.62 83 THR A CA 1
ATOM 645 C C . THR A 1 83 ? 16.926 4.800 -15.257 1.00 92.62 83 THR A C 1
ATOM 647 O O . THR A 1 83 ? 15.959 4.937 -15.993 1.00 92.62 83 THR A O 1
ATOM 650 N N . LEU A 1 84 ? 17.063 5.515 -14.139 1.00 93.00 84 LEU A N 1
ATOM 651 C CA . LEU A 1 84 ? 16.122 6.567 -13.744 1.00 93.00 84 LEU A CA 1
ATOM 652 C C . LEU A 1 84 ? 16.304 7.863 -14.544 1.00 93.00 84 LEU A C 1
ATOM 654 O O . LEU A 1 84 ? 15.342 8.607 -14.705 1.00 93.00 84 LEU A O 1
ATOM 658 N N . GLU A 1 85 ? 17.513 8.140 -15.032 1.00 92.62 85 GLU A N 1
ATOM 659 C CA . GLU A 1 85 ? 17.799 9.279 -15.916 1.00 92.62 85 GLU A CA 1
ATOM 660 C C . GLU A 1 85 ? 17.221 9.081 -17.312 1.00 92.62 85 GLU A C 1
ATOM 662 O O . GLU A 1 85 ? 16.592 9.985 -17.859 1.00 92.62 85 GLU A O 1
ATOM 667 N N . GLU A 1 86 ? 17.404 7.887 -17.869 1.00 91.81 86 GLU A N 1
ATOM 668 C CA . GLU A 1 86 ? 16.980 7.543 -19.224 1.00 91.81 86 GLU A CA 1
ATOM 669 C C . GLU A 1 86 ? 16.157 6.243 -19.205 1.00 91.81 86 GLU A C 1
ATOM 671 O O . GLU A 1 86 ? 16.601 5.208 -19.718 1.00 91.81 86 GLU A O 1
ATOM 676 N N . PRO A 1 87 ? 14.959 6.244 -18.584 1.00 91.38 87 PRO A N 1
ATOM 677 C CA . PRO A 1 87 ? 14.158 5.036 -18.481 1.00 91.38 87 PRO A CA 1
ATOM 678 C C . PRO A 1 87 ? 13.637 4.626 -19.861 1.00 91.38 87 PRO A C 1
ATOM 680 O O . PRO A 1 87 ? 13.136 5.475 -20.608 1.00 91.38 87 PRO A O 1
ATOM 683 N N . PRO A 1 88 ? 13.663 3.324 -20.203 1.00 94.56 88 PRO A N 1
ATOM 684 C CA . PRO A 1 88 ? 12.986 2.848 -21.399 1.00 94.56 88 PRO A CA 1
ATOM 685 C C . PRO A 1 88 ? 11.504 3.260 -21.382 1.00 94.56 88 PRO A C 1
ATOM 687 O O . PRO A 1 88 ? 10.861 3.216 -20.327 1.00 94.56 88 PRO A O 1
ATOM 690 N N . PRO A 1 89 ? 10.915 3.634 -22.532 1.00 94.12 89 PRO A N 1
ATOM 691 C CA . PRO A 1 89 ? 9.577 4.231 -22.575 1.00 94.12 89 PRO A CA 1
ATOM 692 C C . PRO A 1 89 ? 8.484 3.298 -22.029 1.00 94.12 89 PRO A C 1
ATOM 694 O O . PRO A 1 89 ? 7.483 3.765 -21.471 1.00 94.12 89 PRO A O 1
ATOM 697 N N . HIS A 1 90 ? 8.693 1.983 -22.146 1.00 95.00 90 HIS A N 1
ATOM 698 C CA . HIS A 1 90 ? 7.795 0.932 -21.670 1.00 95.00 90 HIS A CA 1
ATOM 699 C C . HIS A 1 90 ? 7.971 0.574 -20.190 1.00 95.00 90 HIS A C 1
ATOM 701 O O . HIS A 1 90 ? 7.198 -0.238 -19.688 1.00 95.00 90 HIS A O 1
ATOM 707 N N . VAL A 1 91 ? 8.940 1.157 -19.481 1.00 96.19 91 VAL A N 1
ATOM 708 C CA . VAL A 1 91 ? 9.197 0.858 -18.066 1.00 96.19 91 VAL A CA 1
ATOM 709 C C . VAL A 1 91 ? 8.665 1.958 -17.156 1.00 96.19 91 VAL A C 1
ATOM 711 O O . VAL A 1 91 ? 8.694 3.150 -17.491 1.00 96.19 91 VAL A O 1
ATOM 714 N N . LYS A 1 92 ? 8.145 1.543 -15.998 1.00 95.56 92 LYS A N 1
ATOM 715 C CA . LYS A 1 92 ? 7.734 2.419 -14.900 1.00 95.56 92 LYS A CA 1
ATOM 716 C C . LYS A 1 92 ? 8.280 1.881 -13.582 1.00 95.56 92 LYS A C 1
ATOM 718 O O . LYS A 1 92 ? 8.156 0.693 -13.309 1.00 95.56 92 LYS A O 1
ATOM 723 N N . PHE A 1 93 ? 8.851 2.768 -12.775 1.00 96.44 93 PHE A N 1
ATOM 724 C CA . PHE A 1 93 ? 9.246 2.479 -11.400 1.00 96.44 93 PHE A CA 1
ATOM 725 C C . PHE A 1 93 ? 8.271 3.151 -10.439 1.00 96.44 93 PHE A C 1
ATOM 727 O O . PHE A 1 93 ? 7.893 4.306 -10.644 1.00 96.44 93 PHE A O 1
ATOM 734 N N . ILE A 1 94 ? 7.883 2.423 -9.400 1.00 97.19 94 ILE A N 1
ATOM 735 C CA . ILE A 1 94 ? 7.112 2.910 -8.263 1.00 97.19 94 ILE A CA 1
ATOM 736 C C . ILE A 1 94 ? 7.945 2.601 -7.026 1.00 97.19 94 ILE A C 1
ATOM 738 O O . ILE A 1 94 ? 8.254 1.446 -6.756 1.00 97.19 94 ILE A O 1
ATOM 742 N N . PHE A 1 95 ? 8.325 3.644 -6.297 1.00 97.31 95 PHE A N 1
ATOM 743 C CA . PHE A 1 95 ? 9.084 3.526 -5.059 1.00 97.31 95 PHE A CA 1
ATOM 744 C C . PHE A 1 95 ? 8.182 3.880 -3.883 1.00 97.31 95 PHE A C 1
ATOM 746 O O . PHE A 1 95 ? 7.582 4.958 -3.882 1.00 97.31 95 PHE A O 1
ATOM 753 N N . ALA A 1 96 ? 8.120 3.005 -2.885 1.00 97.12 96 ALA A N 1
ATOM 754 C CA . ALA A 1 96 ? 7.458 3.269 -1.615 1.00 97.12 96 ALA A CA 1
ATOM 755 C C . ALA A 1 96 ? 8.495 3.324 -0.484 1.00 97.12 96 ALA A C 1
ATOM 757 O O . ALA A 1 96 ? 9.534 2.665 -0.526 1.00 97.12 96 ALA A O 1
ATOM 758 N N . THR A 1 97 ? 8.273 4.214 0.483 1.00 96.44 97 THR A N 1
ATOM 759 C CA . THR A 1 97 ? 9.153 4.373 1.643 1.00 96.44 97 THR A CA 1
ATOM 760 C C . THR A 1 97 ? 8.419 5.025 2.800 1.00 96.44 97 THR A C 1
ATOM 762 O O . THR A 1 97 ? 7.688 6.000 2.613 1.00 96.44 97 THR A O 1
ATOM 765 N N . THR A 1 98 ? 8.689 4.540 4.006 1.00 94.88 98 THR A N 1
ATOM 766 C CA . THR A 1 98 ? 8.311 5.201 5.260 1.00 94.88 98 THR A CA 1
ATOM 767 C C . THR A 1 98 ? 9.342 6.246 5.725 1.00 94.88 98 THR A C 1
ATOM 769 O O . THR A 1 98 ? 9.009 7.149 6.495 1.00 94.88 98 THR A O 1
ATOM 772 N N . GLU A 1 99 ? 10.575 6.216 5.200 1.00 95.25 99 GLU A N 1
ATOM 773 C CA . GLU A 1 99 ? 11.693 7.075 5.618 1.00 95.25 99 GLU A CA 1
ATOM 774 C C . GLU A 1 99 ? 12.319 7.862 4.450 1.00 95.25 99 GLU A C 1
ATOM 776 O O . GLU A 1 99 ? 13.438 7.606 4.000 1.00 95.25 99 GLU A O 1
ATOM 781 N N . ILE A 1 100 ? 11.627 8.905 3.981 1.00 94.56 100 ILE A N 1
ATOM 782 C CA . ILE A 1 100 ? 12.064 9.712 2.823 1.00 94.56 100 ILE A CA 1
ATOM 783 C C . ILE A 1 100 ? 13.478 10.308 2.957 1.00 94.56 100 ILE A C 1
ATOM 785 O O . ILE A 1 100 ? 14.173 10.488 1.962 1.00 94.56 100 ILE A O 1
ATOM 789 N N . ARG A 1 101 ? 13.931 10.602 4.185 1.00 94.12 101 ARG A N 1
ATOM 790 C CA . ARG A 1 101 ? 15.252 11.207 4.449 1.00 94.12 101 ARG A CA 1
ATOM 791 C C . ARG A 1 101 ? 16.418 10.257 4.181 1.00 94.12 101 ARG A C 1
ATOM 793 O O . ARG A 1 101 ? 17.535 10.730 3.996 1.00 94.12 101 ARG A O 1
ATOM 800 N N . LYS A 1 102 ? 16.166 8.948 4.183 1.00 94.56 102 LYS A N 1
ATOM 801 C CA . LYS A 1 102 ? 17.163 7.921 3.863 1.00 94.56 102 LYS A CA 1
ATOM 802 C C . LYS A 1 102 ? 17.302 7.696 2.355 1.00 94.56 102 LYS A C 1
ATOM 804 O O . LYS A 1 102 ? 18.280 7.096 1.922 1.00 94.56 102 LYS A O 1
ATOM 809 N N . VAL A 1 103 ? 16.368 8.203 1.547 1.00 95.38 103 VAL A N 1
ATOM 810 C CA . VAL A 1 103 ? 16.433 8.095 0.087 1.00 95.38 103 VAL A CA 1
ATOM 811 C C . VAL A 1 103 ? 17.350 9.191 -0.479 1.00 95.38 103 VAL A C 1
ATOM 813 O O . VAL A 1 103 ? 17.146 10.370 -0.174 1.00 95.38 103 VAL A O 1
ATOM 816 N N . PRO A 1 104 ? 18.344 8.853 -1.323 1.00 94.75 104 PRO A N 1
ATOM 817 C CA . PRO A 1 104 ? 19.251 9.841 -1.901 1.00 94.75 104 PRO A CA 1
ATOM 818 C C . PRO A 1 104 ? 18.525 10.915 -2.716 1.00 94.75 104 PRO A C 1
ATOM 820 O O . PRO A 1 104 ? 17.648 10.620 -3.531 1.00 94.75 104 PRO A O 1
ATOM 823 N N . ILE A 1 105 ? 18.960 12.172 -2.583 1.00 94.75 105 ILE A N 1
ATOM 824 C CA . ILE A 1 105 ? 18.377 13.304 -3.324 1.00 94.75 105 ILE A CA 1
ATOM 825 C C . ILE A 1 105 ? 18.459 13.129 -4.848 1.00 94.75 105 ILE A C 1
ATOM 827 O O . ILE A 1 105 ? 17.598 13.618 -5.573 1.00 94.75 105 ILE A O 1
ATOM 831 N N . THR A 1 106 ? 19.456 12.386 -5.332 1.00 94.00 106 THR A N 1
ATOM 832 C CA . THR A 1 106 ? 19.627 12.041 -6.748 1.00 94.00 106 THR A CA 1
ATOM 833 C C . THR A 1 106 ? 18.478 11.190 -7.287 1.00 94.00 106 THR A C 1
ATOM 835 O O . THR A 1 106 ? 18.098 11.353 -8.444 1.00 94.00 106 THR A O 1
ATOM 838 N N . VAL A 1 107 ? 17.885 10.327 -6.462 1.00 94.00 107 VAL A N 1
ATOM 839 C CA . VAL A 1 107 ? 16.693 9.545 -6.822 1.00 94.00 107 VAL A CA 1
ATOM 840 C C . VAL A 1 107 ? 15.455 10.430 -6.745 1.00 94.00 107 VAL A C 1
ATOM 842 O O .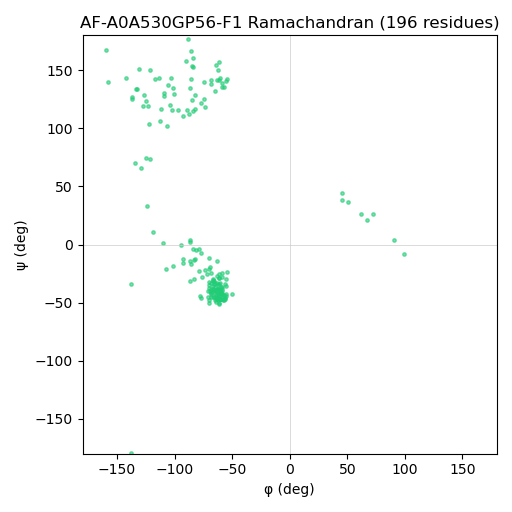 VAL A 1 107 ? 14.663 10.469 -7.685 1.00 94.00 107 VAL A O 1
ATOM 845 N N . LEU A 1 108 ? 15.324 11.206 -5.664 1.00 94.06 108 LEU A N 1
ATOM 846 C CA . LEU A 1 108 ? 14.177 12.094 -5.454 1.00 94.06 108 LEU A CA 1
ATOM 847 C C . LEU A 1 108 ? 14.020 13.126 -6.573 1.00 94.06 108 LEU A C 1
ATOM 849 O O . LEU A 1 108 ? 12.903 13.388 -7.002 1.00 94.06 108 LEU A O 1
ATOM 853 N N . SER A 1 109 ? 15.120 13.671 -7.096 1.00 94.88 109 SER A N 1
ATOM 854 C CA . SER A 1 109 ? 15.074 14.654 -8.183 1.00 94.88 109 SER A CA 1
ATOM 855 C C . SER A 1 109 ? 14.644 14.071 -9.535 1.00 94.88 109 SER A C 1
ATOM 857 O O . SER A 1 109 ? 14.414 14.833 -10.469 1.00 94.88 109 SER A O 1
ATOM 859 N N . ARG A 1 110 ? 14.580 12.738 -9.664 1.00 95.06 110 ARG A N 1
ATOM 860 C CA . ARG A 1 110 ? 14.185 12.006 -10.883 1.00 95.06 110 ARG A CA 1
ATOM 861 C C . ARG A 1 110 ? 12.823 11.320 -10.737 1.00 95.06 110 ARG A C 1
ATOM 863 O O . ARG A 1 110 ? 12.368 10.663 -11.668 1.00 95.06 110 ARG A O 1
ATOM 870 N N . CYS A 1 111 ? 12.168 11.470 -9.585 1.00 94.88 111 CYS A N 1
ATOM 871 C CA . CYS A 1 111 ? 10.883 10.845 -9.292 1.00 94.88 111 CYS A CA 1
ATOM 872 C C . CYS A 1 111 ? 9.798 11.899 -9.064 1.00 94.88 111 CYS A C 1
ATOM 874 O O . CYS A 1 111 ? 10.021 12.919 -8.412 1.00 94.88 111 CYS A O 1
ATOM 876 N N . GLN A 1 112 ? 8.584 11.612 -9.532 1.00 96.00 112 GLN A N 1
ATOM 877 C CA . GLN A 1 112 ? 7.410 12.348 -9.080 1.00 96.00 112 GLN A CA 1
ATOM 878 C C . GLN A 1 112 ? 7.074 11.898 -7.657 1.00 96.00 112 GLN A C 1
ATOM 880 O O . GLN A 1 112 ? 6.766 10.730 -7.421 1.00 96.00 112 GLN A O 1
ATOM 885 N N . ARG A 1 113 ? 7.124 12.834 -6.709 1.00 94.81 113 ARG A N 1
ATOM 886 C CA . ARG A 1 113 ? 6.804 12.564 -5.307 1.00 94.81 113 ARG A CA 1
ATOM 887 C C . ARG A 1 113 ? 5.307 12.716 -5.051 1.00 94.81 113 ARG A C 1
ATOM 889 O O . ARG A 1 113 ? 4.710 13.717 -5.449 1.00 94.81 113 ARG A O 1
ATOM 896 N N . PHE A 1 114 ? 4.751 11.752 -4.324 1.00 96.25 114 PHE A N 1
ATOM 897 C CA . PHE A 1 114 ? 3.405 11.793 -3.765 1.00 96.25 114 PHE A CA 1
ATOM 898 C C . PHE A 1 114 ? 3.486 11.503 -2.267 1.00 96.25 114 PHE A C 1
ATOM 900 O O . PHE A 1 114 ? 3.945 10.437 -1.869 1.00 96.25 114 PHE A O 1
ATOM 907 N N . ASP A 1 115 ? 3.060 12.458 -1.442 1.00 95.00 115 ASP A N 1
ATOM 908 C CA . ASP A 1 115 ? 3.016 12.287 0.010 1.00 95.00 115 ASP A CA 1
ATOM 909 C C . ASP A 1 115 ? 1.633 11.783 0.432 1.00 95.00 115 ASP A C 1
ATOM 911 O O . ASP A 1 115 ? 0.645 12.521 0.364 1.00 95.00 115 ASP A O 1
ATOM 915 N N . LEU A 1 116 ? 1.565 10.531 0.886 1.00 94.00 116 LEU A N 1
ATOM 916 C CA . LEU A 1 116 ? 0.352 9.945 1.452 1.00 94.00 116 LEU A CA 1
ATOM 917 C C . LEU A 1 116 ? 0.234 10.361 2.922 1.00 94.00 116 LEU A C 1
ATOM 919 O O . LEU A 1 116 ? 1.094 10.051 3.745 1.00 94.00 116 LEU A O 1
ATOM 923 N N . ARG A 1 117 ? -0.819 11.113 3.253 1.00 94.12 117 ARG A N 1
ATOM 924 C CA . ARG A 1 117 ? -1.078 11.567 4.626 1.00 94.12 117 ARG A CA 1
ATOM 925 C C . ARG A 1 117 ? -1.839 10.503 5.411 1.00 94.12 117 ARG A C 1
ATOM 927 O O . ARG A 1 117 ? -2.608 9.737 4.837 1.00 94.12 117 ARG A O 1
ATOM 934 N N . ARG A 1 118 ? -1.664 10.524 6.735 1.00 95.06 118 ARG A N 1
ATOM 935 C CA . ARG A 1 118 ? -2.490 9.753 7.675 1.00 95.06 118 ARG A CA 1
ATOM 936 C C . ARG A 1 118 ? -3.970 10.089 7.470 1.00 95.06 118 ARG A C 1
ATOM 938 O O . ARG A 1 118 ? -4.311 11.249 7.225 1.00 95.06 118 ARG A O 1
ATOM 945 N N . ILE A 1 119 ? -4.821 9.072 7.565 1.00 96.94 119 ILE A N 1
ATOM 946 C CA . ILE A 1 119 ? -6.270 9.225 7.423 1.00 96.94 119 ILE A CA 1
ATOM 947 C C . ILE A 1 119 ? -6.822 9.871 8.697 1.00 96.94 119 ILE A C 1
ATOM 949 O O . ILE A 1 119 ? -6.389 9.549 9.804 1.00 96.94 119 ILE A O 1
ATOM 953 N N . ASP A 1 120 ? -7.768 10.795 8.536 1.00 96.81 120 ASP A N 1
ATOM 954 C CA . ASP A 1 120 ? -8.466 11.412 9.662 1.00 96.81 120 ASP A CA 1
ATOM 955 C C . ASP A 1 120 ? -9.220 10.363 10.499 1.00 96.81 120 ASP A C 1
ATOM 957 O O . ASP A 1 120 ? -9.791 9.410 9.964 1.00 96.81 120 ASP A O 1
ATOM 961 N N . ALA A 1 121 ? -9.252 10.549 11.820 1.00 95.00 121 ALA A N 1
ATOM 962 C CA . ALA A 1 121 ? -9.874 9.590 12.729 1.00 95.00 121 ALA A CA 1
ATOM 963 C C . ALA A 1 121 ? -11.380 9.420 12.462 1.00 95.00 121 ALA A C 1
ATOM 965 O O . ALA A 1 121 ? -11.879 8.298 12.505 1.00 95.00 121 ALA A O 1
ATOM 966 N N . GLY A 1 122 ? -12.101 10.499 12.140 1.00 96.06 122 GLY A N 1
ATOM 967 C CA . GLY A 1 122 ? -13.520 10.429 11.787 1.00 96.06 122 GLY A CA 1
ATOM 968 C C . GLY A 1 122 ? -13.746 9.686 10.471 1.00 96.06 122 GLY A C 1
ATOM 969 O O . GLY A 1 122 ? -14.671 8.880 10.365 1.00 96.06 122 GLY A O 1
ATOM 970 N N . ALA A 1 123 ? -12.859 9.885 9.491 1.00 97.31 123 ALA A N 1
ATOM 971 C CA . ALA A 1 123 ? -12.890 9.134 8.237 1.00 97.31 123 ALA A CA 1
ATOM 972 C C . ALA A 1 123 ? -12.625 7.632 8.451 1.00 97.31 123 ALA A C 1
ATOM 974 O O . ALA A 1 123 ? -13.316 6.809 7.851 1.00 97.31 123 ALA A O 1
ATOM 975 N N . LEU A 1 124 ? -11.687 7.266 9.335 1.00 97.56 124 LEU A N 1
ATOM 976 C CA . LEU A 1 124 ? -11.465 5.868 9.720 1.00 97.56 124 LEU A CA 1
ATOM 977 C C . LEU A 1 124 ? -12.688 5.265 10.414 1.00 97.56 124 LEU A C 1
ATOM 979 O O . LEU A 1 124 ? -13.111 4.180 10.032 1.00 97.56 124 LEU A O 1
ATOM 983 N N . VAL A 1 125 ? -13.301 5.967 11.374 1.00 97.94 125 VAL A N 1
ATOM 984 C CA . VAL A 1 125 ? -14.532 5.496 12.037 1.00 97.94 125 VAL A CA 1
ATOM 985 C C . VAL A 1 125 ? -15.639 5.238 11.013 1.00 97.94 125 VAL A C 1
ATOM 987 O O . VAL A 1 125 ? -16.234 4.163 11.017 1.00 97.94 125 VAL A O 1
ATOM 990 N N . GLY A 1 126 ? -15.878 6.182 10.096 1.00 97.75 126 GLY A N 1
ATOM 991 C CA . GLY A 1 126 ? -16.873 6.013 9.035 1.00 97.75 126 GLY A CA 1
ATOM 992 C C . GLY A 1 126 ? -16.557 4.836 8.104 1.00 97.75 126 GLY A C 1
ATOM 993 O O . GLY A 1 126 ? -17.456 4.085 7.722 1.00 97.75 126 GLY A O 1
ATOM 994 N N . HIS A 1 127 ? -15.279 4.635 7.775 1.00 97.56 127 HIS A N 1
ATOM 995 C CA . HIS A 1 127 ? -14.828 3.509 6.959 1.00 97.56 127 HIS A CA 1
ATOM 996 C C . HIS A 1 127 ? -15.069 2.159 7.652 1.00 97.56 127 HIS A C 1
ATOM 998 O O . HIS A 1 127 ? -15.686 1.272 7.061 1.00 97.56 127 HIS A O 1
ATOM 1004 N N . LEU A 1 128 ? -14.652 2.030 8.914 1.00 97.44 128 LEU A N 1
ATOM 1005 C CA . LEU A 1 128 ? -14.831 0.820 9.719 1.00 97.44 128 LEU A CA 1
ATOM 1006 C C . LEU A 1 128 ? -16.313 0.513 9.962 1.00 97.44 128 LEU A C 1
ATOM 1008 O O . LEU A 1 128 ? -16.731 -0.629 9.796 1.00 97.44 128 LEU A O 1
ATOM 1012 N N . SER A 1 129 ? -17.120 1.531 10.277 1.00 97.38 129 SER A N 1
ATOM 1013 C CA . SER A 1 129 ? -18.576 1.401 10.425 1.00 97.38 129 SER A CA 1
ATOM 1014 C C . SER A 1 129 ? -19.224 0.860 9.147 1.00 97.38 129 SER A C 1
ATOM 1016 O O . SER A 1 129 ? -20.024 -0.074 9.195 1.00 97.38 129 SER A O 1
ATOM 1018 N N . SER A 1 130 ? -18.829 1.383 7.977 1.00 97.75 130 SER A N 1
ATOM 1019 C CA . SER A 1 130 ? -19.343 0.903 6.689 1.00 97.75 130 SER A CA 1
ATOM 1020 C C . SER A 1 130 ? -18.988 -0.560 6.423 1.00 97.75 130 SER A C 1
ATOM 1022 O O . SER A 1 130 ? -19.810 -1.286 5.863 1.00 97.75 130 SER A O 1
ATOM 1024 N N . ILE A 1 131 ? -17.783 -0.990 6.799 1.00 96.12 131 ILE A N 1
ATOM 1025 C CA . ILE A 1 131 ? -17.335 -2.376 6.631 1.00 96.12 131 ILE A CA 1
ATOM 1026 C C . ILE A 1 131 ? -18.090 -3.293 7.592 1.00 96.12 131 ILE A C 1
ATOM 1028 O O . ILE A 1 131 ? -18.703 -4.252 7.136 1.00 96.12 131 ILE A O 1
ATOM 1032 N N . ALA A 1 132 ? -18.150 -2.951 8.880 1.00 94.94 132 ALA A N 1
ATOM 1033 C CA . ALA A 1 132 ? -18.889 -3.724 9.876 1.00 94.94 132 ALA A CA 1
ATOM 1034 C C . ALA A 1 132 ? -20.363 -3.920 9.479 1.00 94.94 132 ALA A C 1
ATOM 1036 O O . ALA A 1 132 ? -20.879 -5.033 9.547 1.00 94.94 132 ALA A O 1
ATOM 1037 N N . ALA A 1 133 ? -21.017 -2.872 8.967 1.00 95.00 133 ALA A N 1
ATOM 1038 C CA . ALA A 1 133 ? -22.392 -2.957 8.482 1.00 95.00 133 ALA A CA 1
ATOM 1039 C C . ALA A 1 133 ? -22.554 -3.909 7.280 1.00 95.00 133 ALA A C 1
ATOM 1041 O O . ALA A 1 133 ? -23.551 -4.625 7.202 1.00 95.00 133 ALA A O 1
ATOM 1042 N N . LYS A 1 134 ? -21.590 -3.936 6.348 1.00 96.19 134 LYS A N 1
ATOM 1043 C CA . LYS A 1 134 ? -21.606 -4.849 5.188 1.00 96.19 134 LYS A CA 1
ATOM 1044 C C . LYS A 1 134 ? -21.364 -6.303 5.586 1.00 96.19 134 LYS A C 1
ATOM 1046 O O . LYS A 1 134 ? -21.972 -7.188 4.995 1.00 96.19 134 LYS A O 1
ATOM 1051 N N . GLU A 1 135 ? -20.529 -6.522 6.596 1.00 93.44 135 GLU A N 1
ATOM 1052 C CA . GLU A 1 135 ? -20.243 -7.845 7.162 1.00 93.44 135 GLU A CA 1
ATOM 1053 C C . GLU A 1 135 ? -21.323 -8.314 8.161 1.00 93.44 135 GLU A C 1
ATOM 1055 O O . GLU A 1 135 ? -21.277 -9.440 8.648 1.00 93.44 135 GLU A O 1
ATOM 1060 N N . GLY A 1 136 ? -22.321 -7.474 8.473 1.00 93.12 136 GLY A N 1
ATOM 1061 C CA . GLY A 1 136 ? -23.406 -7.811 9.403 1.00 93.12 136 GLY A CA 1
ATOM 1062 C C . GLY A 1 136 ? -22.974 -7.867 10.872 1.00 93.12 136 GLY A C 1
ATOM 1063 O O . GLY A 1 136 ? -23.583 -8.580 11.668 1.00 93.12 136 GLY A O 1
ATOM 1064 N N . ILE A 1 137 ? -21.927 -7.126 11.234 1.00 93.56 137 ILE A N 1
ATOM 1065 C CA . ILE A 1 137 ? -21.316 -7.123 12.564 1.00 93.56 137 ILE A CA 1
ATOM 1066 C C . ILE A 1 137 ? -21.793 -5.897 13.342 1.00 93.56 137 ILE A C 1
ATOM 1068 O O . ILE A 1 137 ? -21.689 -4.766 12.867 1.00 93.56 137 ILE A O 1
ATOM 1072 N N . SER A 1 138 ? -22.279 -6.110 14.567 1.00 93.88 138 SER A N 1
ATOM 1073 C CA . SER A 1 138 ? -22.643 -5.012 15.468 1.00 93.88 138 SER A CA 1
ATOM 1074 C C . SER A 1 138 ? -21.411 -4.521 16.223 1.00 93.88 138 SER A C 1
ATOM 1076 O O . SER A 1 138 ? -20.756 -5.304 16.915 1.00 93.88 138 SER A O 1
ATOM 1078 N N . VAL A 1 139 ? -21.109 -3.227 16.121 1.00 96.12 139 VAL A N 1
ATOM 1079 C CA . VAL A 1 139 ? -19.949 -2.593 16.764 1.00 96.12 139 VAL A CA 1
ATOM 1080 C C . VAL A 1 139 ? -20.389 -1.301 17.446 1.00 96.12 139 VAL A C 1
ATOM 1082 O O . VAL A 1 139 ? -21.089 -0.500 16.830 1.00 96.12 139 VAL A O 1
ATOM 1085 N N . ASP A 1 140 ? -19.962 -1.087 18.690 1.00 95.69 140 ASP A N 1
ATOM 1086 C CA . ASP A 1 140 ? -20.223 0.162 19.411 1.00 95.69 140 ASP A CA 1
ATOM 1087 C C . ASP A 1 140 ? -19.445 1.338 18.792 1.00 95.69 140 ASP A C 1
ATOM 1089 O O . ASP A 1 140 ? -18.259 1.219 18.468 1.00 95.69 140 ASP A O 1
ATOM 1093 N N . ASP A 1 141 ? -20.058 2.522 18.729 1.00 95.75 141 ASP A N 1
ATOM 1094 C CA . ASP A 1 141 ? -19.392 3.733 18.222 1.00 95.75 141 ASP A CA 1
ATOM 1095 C C . ASP A 1 141 ? -18.124 4.086 19.023 1.00 95.75 141 ASP A C 1
ATOM 1097 O O . ASP A 1 141 ? -17.109 4.507 18.459 1.00 95.75 141 ASP A O 1
ATOM 1101 N N . GLU A 1 142 ? -18.141 3.875 20.346 1.00 95.69 142 GLU A N 1
ATOM 1102 C CA . GLU A 1 142 ? -16.963 4.096 21.194 1.00 95.69 142 GLU A CA 1
ATOM 1103 C C . GLU A 1 142 ? -15.842 3.092 20.873 1.00 95.69 142 GLU A C 1
ATOM 1105 O O . GLU A 1 142 ? -14.664 3.462 20.871 1.00 95.69 142 GLU A O 1
ATOM 1110 N N . ALA A 1 143 ? -16.191 1.846 20.534 1.00 95.56 143 ALA A N 1
ATOM 1111 C CA . ALA A 1 143 ? -15.228 0.835 20.110 1.00 95.56 143 ALA A CA 1
ATOM 1112 C C . ALA A 1 143 ? -14.544 1.245 18.798 1.00 95.56 143 ALA A C 1
ATOM 1114 O O . ALA A 1 143 ? -13.314 1.242 18.722 1.00 95.56 143 ALA A O 1
ATOM 1115 N N . LEU A 1 144 ? -15.315 1.697 17.801 1.00 96.81 144 LEU A N 1
ATOM 1116 C CA . LEU A 1 144 ? -14.769 2.213 16.540 1.00 96.81 144 LEU A CA 1
ATOM 1117 C C . LEU A 1 144 ? -13.826 3.400 16.766 1.00 96.81 144 LEU A C 1
ATOM 1119 O O . LEU A 1 144 ? -12.749 3.458 16.170 1.00 96.81 144 LEU A O 1
ATOM 1123 N N . ALA A 1 145 ? -14.192 4.329 17.653 1.00 96.69 145 ALA A N 1
ATOM 1124 C CA . ALA A 1 145 ? -13.352 5.475 17.989 1.00 96.69 145 ALA A CA 1
ATOM 1125 C C . ALA A 1 145 ? -12.036 5.063 18.677 1.00 96.69 145 ALA A C 1
ATOM 1127 O O . ALA A 1 145 ? -10.990 5.670 18.421 1.00 96.69 145 ALA A O 1
ATOM 1128 N N . MET A 1 146 ? -12.061 4.032 19.531 1.00 95.56 146 MET A N 1
ATOM 1129 C CA . MET A 1 146 ? -10.854 3.470 20.146 1.00 95.56 146 MET A CA 1
ATOM 1130 C C . MET A 1 146 ? -9.942 2.811 19.110 1.00 95.56 146 MET A C 1
ATOM 1132 O O . MET A 1 146 ? -8.743 3.092 19.104 1.00 95.56 146 MET A O 1
ATOM 1136 N N . ILE A 1 147 ? -10.506 2.015 18.197 1.00 96.38 147 ILE A N 1
ATOM 1137 C CA . ILE A 1 147 ? -9.762 1.358 17.113 1.00 96.38 147 ILE A CA 1
ATOM 1138 C C . ILE A 1 147 ? -9.113 2.398 16.195 1.00 96.38 147 ILE A C 1
ATOM 1140 O O . ILE A 1 147 ? -7.909 2.341 15.947 1.00 96.38 147 ILE A O 1
ATOM 1144 N N . ALA A 1 148 ? -9.881 3.388 15.732 1.00 96.44 148 ALA A N 1
ATOM 1145 C CA . ALA A 1 148 ? -9.376 4.439 14.851 1.00 96.44 148 ALA A CA 1
ATOM 1146 C C . ALA A 1 148 ? -8.235 5.243 15.496 1.00 96.44 148 ALA A C 1
ATOM 1148 O O . ALA A 1 148 ? -7.275 5.614 14.818 1.00 96.44 148 ALA A O 1
ATOM 1149 N N . ARG A 1 149 ? -8.313 5.488 16.812 1.00 94.75 149 ARG A N 1
ATOM 1150 C CA . ARG A 1 149 ? -7.236 6.144 17.563 1.00 94.75 149 ARG A CA 1
ATOM 1151 C C . ARG A 1 149 ? -5.997 5.257 17.672 1.00 94.75 149 ARG A C 1
ATOM 1153 O O . ARG A 1 149 ? -4.899 5.758 17.457 1.00 94.75 149 ARG A O 1
ATOM 1160 N N . ALA A 1 150 ? -6.169 3.975 17.991 1.00 94.94 150 ALA A N 1
ATOM 1161 C CA . ALA A 1 150 ? -5.070 3.021 18.142 1.00 94.94 150 ALA A CA 1
ATOM 1162 C C . ALA A 1 150 ? -4.323 2.757 16.825 1.00 94.94 150 ALA A C 1
ATOM 1164 O O . ALA A 1 150 ? -3.117 2.547 16.840 1.00 94.94 150 ALA A O 1
ATOM 1165 N N . ALA A 1 151 ? -5.020 2.819 15.690 1.00 95.19 151 ALA A N 1
ATOM 1166 C CA . ALA A 1 151 ? -4.432 2.649 14.363 1.00 95.19 151 ALA A CA 1
ATOM 1167 C C . ALA A 1 151 ? -3.666 3.882 13.849 1.00 95.19 151 ALA A C 1
ATOM 1169 O O . ALA A 1 151 ? -3.077 3.845 12.772 1.00 95.19 151 ALA A O 1
ATOM 1170 N N . GLU A 1 152 ? -3.731 5.005 14.568 1.00 94.12 152 GLU A N 1
ATOM 1171 C CA . GLU A 1 152 ? -3.039 6.258 14.263 1.00 94.12 152 GLU A CA 1
ATOM 1172 C C . GLU A 1 152 ? -3.101 6.726 12.788 1.00 94.12 152 GLU A C 1
ATOM 1174 O O . GLU A 1 152 ? -2.129 7.263 12.243 1.00 94.12 152 GLU A O 1
ATOM 1179 N N . GL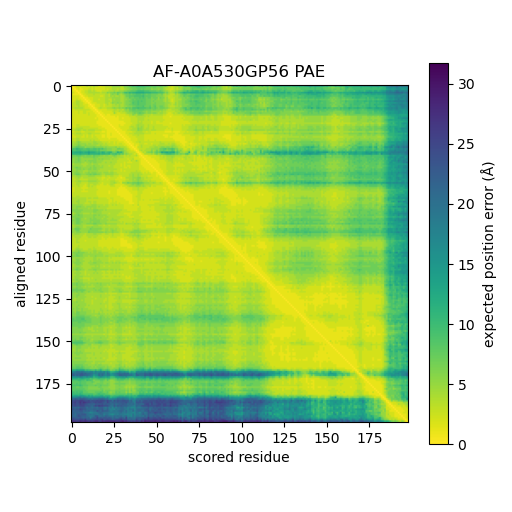Y A 1 153 ? -4.246 6.548 12.123 1.00 95.00 153 GLY A N 1
ATOM 1180 C CA . GLY A 1 153 ? -4.441 6.963 10.728 1.00 95.00 153 GLY A CA 1
ATOM 1181 C C . GLY A 1 153 ? -4.097 5.905 9.670 1.00 95.00 153 GLY A C 1
ATOM 1182 O O . GLY A 1 153 ? -4.180 6.215 8.479 1.00 95.00 153 GLY A O 1
ATOM 1183 N N . SER A 1 154 ? -3.733 4.683 10.075 1.00 97.00 154 SER A N 1
ATOM 1184 C CA . SER A 1 154 ? -3.513 3.522 9.202 1.00 97.00 154 SER A CA 1
ATOM 1185 C C . SER A 1 154 ? -4.807 2.732 8.991 1.00 97.00 154 SER A C 1
ATOM 1187 O O . SER A 1 154 ? -5.343 2.129 9.920 1.00 97.00 154 SER A O 1
ATOM 1189 N N . ALA A 1 155 ? -5.306 2.687 7.751 1.00 96.50 155 ALA A N 1
ATOM 1190 C CA . ALA A 1 155 ? -6.468 1.858 7.416 1.00 96.50 155 ALA A CA 1
ATOM 1191 C C . ALA A 1 155 ? -6.187 0.365 7.654 1.00 96.50 155 ALA A C 1
ATOM 1193 O O . ALA A 1 155 ? -7.019 -0.334 8.229 1.00 96.50 155 ALA A O 1
ATOM 1194 N N . ARG A 1 156 ? -4.996 -0.111 7.270 1.00 96.50 156 ARG A N 1
ATOM 1195 C CA . ARG A 1 156 ? -4.597 -1.517 7.414 1.00 96.50 156 ARG A CA 1
ATOM 1196 C C . ARG A 1 156 ? -4.592 -1.961 8.876 1.00 96.50 156 ARG A C 1
ATOM 1198 O O . ARG A 1 156 ? -5.160 -3.004 9.196 1.00 96.50 156 ARG A O 1
ATOM 1205 N N . ASP A 1 157 ? -3.995 -1.161 9.754 1.00 96.31 157 ASP A N 1
ATOM 1206 C CA . ASP A 1 157 ? -3.926 -1.501 11.178 1.00 96.31 157 ASP A CA 1
ATOM 1207 C C . ASP A 1 157 ? -5.307 -1.395 11.821 1.00 96.31 157 ASP A C 1
ATOM 1209 O O . ASP A 1 157 ? -5.684 -2.256 12.609 1.00 96.31 157 ASP A O 1
ATOM 1213 N N . SER A 1 158 ? -6.114 -0.407 11.416 1.00 97.31 158 SER A N 1
ATOM 1214 C CA . SER A 1 158 ? -7.486 -0.265 11.913 1.00 97.31 158 SER A CA 1
ATOM 1215 C C . SER A 1 158 ? -8.363 -1.479 11.592 1.00 97.31 158 SER A C 1
ATOM 1217 O O . SER A 1 158 ? -9.098 -1.941 12.461 1.00 97.31 158 SER A O 1
ATOM 1219 N N . LEU A 1 159 ? -8.234 -2.043 10.386 1.00 97.06 159 LEU A N 1
ATOM 1220 C CA . LEU A 1 159 ? -8.932 -3.268 9.995 1.00 97.06 159 LEU A CA 1
ATOM 1221 C C . LEU A 1 159 ? -8.400 -4.478 10.757 1.00 97.06 159 LEU A C 1
ATOM 1223 O O . LEU A 1 159 ? -9.184 -5.255 11.282 1.00 97.06 159 LEU A O 1
ATOM 1227 N N . SER A 1 160 ? -7.078 -4.582 10.908 1.00 96.69 160 SER A N 1
ATOM 1228 C CA . SER A 1 160 ? -6.453 -5.680 11.656 1.00 96.69 160 SER A CA 1
ATOM 1229 C C . SER A 1 160 ? -6.908 -5.709 13.121 1.00 96.69 160 SER A C 1
ATOM 1231 O O . SER A 1 160 ? -7.183 -6.774 13.668 1.00 96.69 160 SER A O 1
ATOM 1233 N N . ILE A 1 161 ? -7.017 -4.541 13.760 1.00 95.31 161 ILE A N 1
ATOM 1234 C CA . ILE A 1 161 ? -7.525 -4.411 15.132 1.00 95.31 161 ILE A CA 1
ATOM 1235 C C . ILE A 1 161 ? -9.026 -4.736 15.181 1.00 95.31 161 ILE A C 1
ATOM 1237 O O . ILE A 1 161 ? -9.466 -5.424 16.102 1.00 95.31 161 ILE A O 1
ATOM 1241 N N . LEU A 1 162 ? -9.819 -4.269 14.210 1.00 95.38 162 LEU A N 1
ATOM 1242 C CA . LEU A 1 162 ? -11.247 -4.588 14.134 1.00 95.38 162 LEU A CA 1
ATOM 1243 C C . LEU A 1 162 ? -11.476 -6.100 13.993 1.00 95.38 162 LEU A C 1
ATOM 1245 O O . LEU A 1 162 ? -12.265 -6.658 14.752 1.00 95.38 162 LEU A O 1
ATOM 1249 N N . ASP A 1 163 ? -10.746 -6.769 13.102 1.00 93.88 163 ASP A N 1
ATOM 1250 C CA . ASP A 1 163 ? -10.818 -8.221 12.908 1.00 93.88 163 ASP A CA 1
ATOM 1251 C C . ASP A 1 163 ? -10.482 -8.983 14.196 1.00 93.88 163 ASP A C 1
ATOM 1253 O O . ASP A 1 163 ? -11.181 -9.926 14.578 1.00 93.88 163 ASP A O 1
ATOM 1257 N N . GLN A 1 164 ? -9.450 -8.545 14.926 1.00 93.25 164 GLN A N 1
ATOM 1258 C CA . GLN A 1 164 ? -9.121 -9.116 16.233 1.00 93.25 164 GLN A CA 1
ATOM 1259 C C . GLN A 1 164 ? -10.256 -8.918 17.242 1.00 93.25 164 GLN A C 1
ATOM 1261 O O . GLN A 1 164 ? -10.596 -9.854 17.971 1.00 93.25 164 GLN A O 1
ATOM 1266 N N . ALA A 1 165 ? -10.871 -7.736 17.276 1.00 93.38 165 ALA A N 1
ATOM 1267 C CA . ALA A 1 165 ? -11.984 -7.450 18.173 1.00 93.38 165 ALA A CA 1
ATOM 1268 C C . ALA A 1 165 ? -13.213 -8.319 17.854 1.00 93.38 165 ALA A C 1
ATOM 1270 O O . ALA A 1 165 ? -13.849 -8.846 18.768 1.00 93.38 165 ALA A O 1
ATOM 1271 N N . ILE A 1 166 ? -13.504 -8.536 16.568 1.00 92.19 166 ILE A N 1
ATOM 1272 C CA . ILE A 1 166 ? -14.575 -9.427 16.098 1.00 92.19 166 ILE A CA 1
ATOM 1273 C C . ILE A 1 166 ? -14.322 -10.862 16.563 1.00 92.19 166 ILE A C 1
ATOM 1275 O O . ILE A 1 166 ? -15.227 -11.503 17.103 1.00 92.19 166 ILE A O 1
ATOM 1279 N N . ALA A 1 167 ? -13.088 -11.349 16.401 1.00 89.94 167 ALA A N 1
ATOM 1280 C CA . ALA A 1 167 ? -12.704 -12.701 16.793 1.00 89.94 167 ALA A CA 1
ATOM 1281 C C . ALA A 1 167 ? -12.873 -12.956 18.304 1.00 89.94 167 ALA A C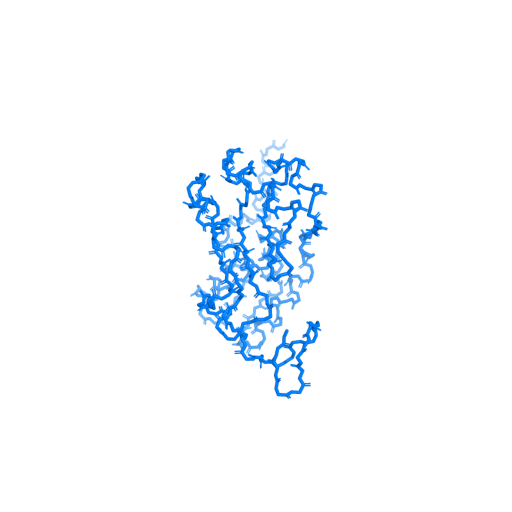 1
ATOM 1283 O O . ALA A 1 167 ? -13.249 -14.059 18.699 1.00 89.94 167 ALA A O 1
ATOM 1284 N N . HIS A 1 168 ? -12.651 -11.943 19.151 1.00 84.69 168 HIS A N 1
ATOM 1285 C CA . HIS A 1 168 ? -12.857 -12.044 20.603 1.00 84.69 168 HIS A CA 1
ATOM 1286 C C . HIS A 1 168 ? -14.321 -11.826 21.025 1.00 84.69 168 HIS A C 1
ATOM 1288 O O . HIS A 1 168 ? -14.763 -12.383 22.029 1.00 84.69 168 HIS A O 1
ATOM 1294 N N . GLY A 1 169 ? -15.080 -11.026 20.271 1.00 76.31 169 GLY A N 1
ATOM 1295 C CA . GLY A 1 169 ? -16.420 -10.548 20.630 1.00 76.31 169 GLY A CA 1
ATOM 1296 C C . GLY A 1 169 ? -17.593 -11.466 20.266 1.00 76.31 169 GLY A C 1
ATOM 1297 O O . GLY A 1 169 ? -18.743 -11.092 20.487 1.00 76.31 169 GLY A O 1
ATOM 1298 N N . SER A 1 170 ? -17.347 -12.653 19.697 1.00 74.62 170 SER A N 1
ATOM 1299 C CA . SER A 1 170 ? -18.400 -13.608 19.283 1.00 74.62 170 SER A CA 1
ATOM 1300 C C . SER A 1 170 ? -19.517 -12.983 18.418 1.00 74.62 170 SER A C 1
ATOM 1302 O O . SER A 1 170 ? -20.685 -13.342 18.548 1.00 74.62 170 SER A O 1
ATOM 1304 N N . GLY A 1 171 ? -19.165 -12.039 17.533 1.00 73.31 171 GLY A N 1
ATOM 1305 C CA . GLY A 1 171 ? -20.095 -11.368 16.608 1.00 73.31 171 GLY A CA 1
ATOM 1306 C C . GLY A 1 171 ? -20.580 -9.976 17.041 1.00 73.31 171 GLY A C 1
ATOM 1307 O O . GLY A 1 171 ? -21.189 -9.274 16.234 1.00 73.31 171 GLY A O 1
ATOM 1308 N N . THR A 1 172 ? -20.272 -9.541 18.267 1.00 86.56 172 THR A N 1
ATOM 1309 C CA . THR A 1 172 ? -20.525 -8.169 18.743 1.00 86.56 172 THR A CA 1
ATOM 1310 C C . THR A 1 172 ? -19.255 -7.548 19.307 1.00 86.56 172 THR A C 1
ATOM 1312 O O . THR A 1 172 ? -18.610 -8.139 20.170 1.00 86.56 172 THR A O 1
ATOM 1315 N N . VAL A 1 173 ? -18.901 -6.346 18.860 1.00 93.19 173 VAL A N 1
ATOM 1316 C CA . VAL A 1 173 ? -17.689 -5.648 19.305 1.00 93.19 173 VAL A CA 1
ATOM 1317 C C . VAL A 1 173 ? -18.069 -4.495 20.226 1.00 93.19 173 VAL A C 1
ATOM 1319 O O . VAL A 1 173 ? -18.498 -3.436 19.764 1.00 93.19 173 VAL A O 1
ATOM 1322 N N . SER A 1 174 ? -17.903 -4.709 21.532 1.00 93.75 174 SER A N 1
ATOM 1323 C CA . SER A 1 174 ? -18.193 -3.693 22.541 1.00 93.75 174 SER A CA 1
ATOM 1324 C C . SER A 1 174 ? -16.986 -2.818 22.871 1.00 93.75 174 SER A C 1
ATOM 1326 O O . SER A 1 174 ? -15.827 -3.214 22.695 1.00 93.75 174 SER A O 1
ATOM 1328 N N . ALA A 1 175 ? -17.258 -1.630 23.411 1.00 93.19 175 ALA A N 1
ATOM 1329 C CA . ALA A 1 175 ? -16.224 -0.715 23.888 1.00 93.19 175 ALA A CA 1
ATOM 1330 C C . ALA A 1 175 ? -15.297 -1.374 24.928 1.00 93.19 175 ALA A C 1
ATOM 1332 O O . ALA A 1 175 ? -14.072 -1.271 24.834 1.00 93.19 175 ALA A O 1
ATOM 1333 N N . ASP A 1 176 ? -15.863 -2.111 25.884 1.00 90.31 176 ASP A N 1
ATOM 1334 C CA . ASP A 1 176 ? -15.098 -2.773 26.946 1.00 90.31 176 ASP A CA 1
ATOM 1335 C C . ASP A 1 176 ? -14.198 -3.891 26.417 1.00 90.31 176 ASP A C 1
ATOM 1337 O O . ASP A 1 176 ? -13.051 -4.015 26.854 1.00 90.31 176 ASP A O 1
ATOM 1341 N N . ALA A 1 177 ? -14.676 -4.666 25.438 1.00 89.62 177 ALA A N 1
ATOM 1342 C CA . ALA A 1 177 ? -13.881 -5.716 24.809 1.00 89.62 177 ALA A CA 1
ATOM 1343 C C . ALA A 1 177 ? -12.663 -5.127 24.082 1.00 89.62 177 ALA A C 1
ATOM 1345 O O . ALA A 1 177 ? -11.541 -5.598 24.272 1.00 89.62 177 ALA A O 1
ATOM 1346 N N . VAL A 1 178 ? -12.860 -4.051 23.312 1.00 93.19 178 VAL A N 1
ATOM 1347 C CA . VAL A 1 178 ? -11.763 -3.352 22.624 1.00 93.19 178 VAL A CA 1
ATOM 1348 C C . VAL A 1 178 ? -10.797 -2.715 23.620 1.00 93.19 178 VAL A C 1
ATOM 1350 O O . VAL A 1 178 ? -9.584 -2.823 23.448 1.00 93.19 178 VAL A O 1
ATOM 1353 N N . ARG A 1 179 ? -11.302 -2.091 24.690 1.00 90.81 179 ARG A N 1
ATOM 1354 C CA . ARG A 1 179 ? -10.472 -1.492 25.745 1.00 90.81 179 ARG A CA 1
ATOM 1355 C C . ARG A 1 179 ? -9.575 -2.535 26.408 1.00 90.81 179 ARG A C 1
ATOM 1357 O O . ARG A 1 179 ? -8.379 -2.291 26.565 1.00 90.81 179 ARG A O 1
ATOM 1364 N N . ALA A 1 180 ? -10.144 -3.689 26.758 1.00 88.69 180 ALA A N 1
ATOM 1365 C CA . ALA A 1 180 ? -9.410 -4.804 27.343 1.00 88.69 180 ALA A CA 1
ATOM 1366 C C . ALA A 1 180 ? -8.371 -5.376 26.367 1.00 88.69 180 ALA A C 1
ATOM 1368 O O . ALA A 1 180 ? -7.221 -5.570 26.753 1.00 88.69 180 ALA A O 1
ATOM 1369 N N . MET A 1 181 ? -8.750 -5.577 25.100 1.00 90.38 181 MET A N 1
ATOM 1370 C CA . MET A 1 181 ? -7.865 -6.083 24.044 1.00 90.38 181 MET A CA 1
ATOM 1371 C C . MET A 1 181 ? -6.665 -5.159 23.798 1.00 90.38 181 MET A C 1
ATOM 1373 O O . MET A 1 181 ? -5.537 -5.627 23.678 1.00 90.38 181 MET A O 1
ATOM 1377 N N . LEU A 1 182 ? -6.895 -3.845 23.762 1.00 90.31 182 LEU A N 1
ATOM 1378 C CA . LEU A 1 182 ? -5.847 -2.840 23.573 1.00 90.31 182 LEU A CA 1
ATOM 1379 C C . LEU A 1 182 ? -5.049 -2.545 24.856 1.00 90.31 182 LEU A C 1
ATOM 1381 O O . LEU A 1 182 ? -4.116 -1.745 24.820 1.00 90.31 182 LEU A O 1
ATOM 1385 N N . GLY A 1 183 ? -5.418 -3.141 25.997 1.00 85.50 183 GLY A N 1
ATOM 1386 C CA . GLY A 1 183 ? -4.772 -2.883 27.286 1.00 85.50 183 GLY A CA 1
ATOM 1387 C C . GLY A 1 183 ? -4.903 -1.431 27.758 1.00 85.50 183 GLY A C 1
ATOM 1388 O O . GLY A 1 183 ? -4.050 -0.936 28.494 1.00 85.50 183 GLY A O 1
ATOM 1389 N N . LEU A 1 184 ? -5.947 -0.722 27.321 1.00 81.06 184 LEU A N 1
ATOM 1390 C CA . LEU A 1 184 ? -6.147 0.680 27.667 1.00 81.06 184 LEU A CA 1
ATOM 1391 C C . LEU A 1 184 ? -6.617 0.790 29.119 1.00 81.06 184 LEU A C 1
ATOM 1393 O O . LEU A 1 184 ? -7.626 0.200 29.509 1.00 81.06 184 LEU A O 1
ATOM 1397 N N . ALA A 1 185 ? -5.899 1.577 29.921 1.00 73.06 185 ALA A N 1
ATOM 1398 C CA . ALA A 1 185 ? -6.326 1.876 31.278 1.00 73.06 185 ALA A CA 1
ATOM 1399 C C . ALA A 1 185 ? -7.674 2.611 31.264 1.00 73.06 185 ALA A C 1
ATOM 1401 O O . ALA A 1 185 ? -7.935 3.473 30.418 1.00 73.06 185 ALA A O 1
ATOM 1402 N N . ASP A 1 186 ? -8.530 2.270 32.223 1.00 69.69 186 ASP A N 1
ATOM 1403 C CA . ASP A 1 186 ? -9.758 3.015 32.457 1.00 69.69 186 ASP A CA 1
ATOM 1404 C C . ASP A 1 186 ? -9.412 4.478 32.783 1.00 69.69 186 ASP A C 1
ATOM 1406 O O . ASP A 1 186 ? -8.499 4.751 33.568 1.00 69.69 186 ASP A O 1
ATOM 1410 N N . ARG A 1 187 ? -10.143 5.425 32.182 1.00 68.25 187 ARG A N 1
ATOM 1411 C 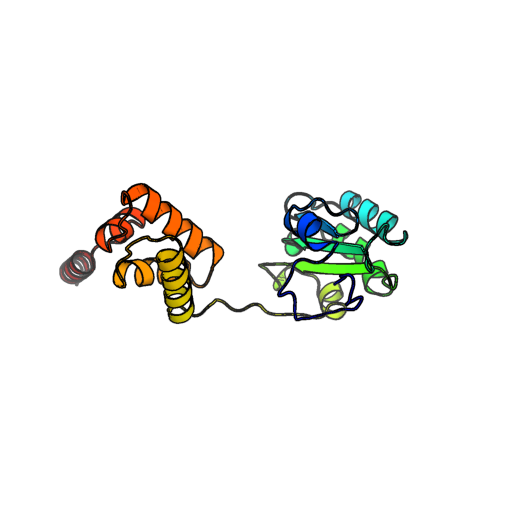CA . ARG A 1 187 ? -9.974 6.855 32.466 1.00 68.25 187 ARG A CA 1
ATOM 1412 C C . ARG A 1 187 ? -10.149 7.145 33.953 1.00 68.25 187 ARG A C 1
ATOM 1414 O O . ARG A 1 187 ? -9.425 7.997 34.454 1.00 68.25 187 ARG A O 1
ATOM 1421 N N . ALA A 1 188 ? -11.032 6.419 34.642 1.00 70.50 188 ALA A N 1
ATOM 1422 C CA . ALA A 1 188 ? -11.187 6.534 36.091 1.00 70.50 188 ALA A CA 1
ATOM 1423 C C . ALA A 1 188 ? -9.868 6.230 36.820 1.00 70.50 188 ALA A C 1
ATOM 1425 O O . ALA A 1 188 ? -9.389 7.054 37.583 1.00 70.50 188 ALA A O 1
ATOM 1426 N N . ARG A 1 189 ? -9.187 5.131 36.466 1.00 72.19 189 ARG A N 1
ATOM 1427 C CA . ARG A 1 189 ? -7.901 4.754 37.080 1.00 72.19 189 ARG A CA 1
ATOM 1428 C C . ARG A 1 189 ? -6.772 5.740 36.792 1.00 72.19 189 ARG A C 1
ATOM 1430 O O . ARG A 1 189 ? -5.881 5.895 37.621 1.00 72.19 189 ARG A O 1
ATOM 1437 N N . ILE A 1 190 ? -6.772 6.375 35.617 1.00 79.31 190 ILE A N 1
ATOM 1438 C CA . ILE A 1 190 ? -5.791 7.425 35.297 1.00 79.31 190 ILE A CA 1
ATOM 1439 C C . ILE A 1 190 ? -6.040 8.660 36.169 1.00 79.31 190 ILE A C 1
ATOM 1441 O O . ILE A 1 190 ? -5.078 9.247 36.656 1.00 79.31 190 ILE A O 1
ATOM 1445 N N . ILE A 1 191 ? -7.305 9.038 36.375 1.00 78.44 191 ILE A N 1
ATOM 1446 C CA . ILE A 1 191 ? -7.681 10.153 37.254 1.00 78.44 191 ILE A CA 1
ATOM 1447 C C . ILE A 1 191 ? -7.316 9.825 38.704 1.00 78.44 191 ILE A C 1
ATOM 1449 O O . ILE A 1 191 ? -6.619 10.621 39.322 1.00 78.44 191 ILE A O 1
ATOM 1453 N N . ASP A 1 192 ? -7.668 8.635 39.198 1.00 82.62 192 ASP A N 1
ATOM 1454 C CA . ASP A 1 192 ? -7.314 8.183 40.548 1.00 82.62 192 ASP A CA 1
ATOM 1455 C C . ASP A 1 192 ? -5.793 8.225 40.759 1.00 82.62 192 ASP A C 1
ATOM 1457 O O . ASP A 1 192 ? -5.304 8.750 41.754 1.00 82.62 192 ASP A O 1
ATOM 1461 N N . LEU A 1 193 ? -5.009 7.721 39.796 1.00 82.94 193 LEU A N 1
ATOM 1462 C CA . LEU A 1 193 ? -3.547 7.789 39.858 1.00 82.94 193 LEU A CA 1
ATOM 1463 C C . LEU A 1 193 ? -3.049 9.238 39.914 1.00 82.94 193 LEU A C 1
ATOM 1465 O O . LEU A 1 193 ? -2.111 9.533 40.648 1.00 82.94 193 LEU A O 1
ATOM 1469 N N . PHE A 1 194 ? -3.656 10.132 39.137 1.00 87.69 194 PHE A N 1
ATOM 1470 C CA . PHE A 1 194 ? -3.291 11.543 39.130 1.00 87.69 194 PHE A CA 1
ATOM 1471 C C . PHE A 1 194 ? -3.597 12.210 40.479 1.00 87.69 194 PHE A C 1
ATOM 1473 O O . PHE A 1 194 ? -2.774 12.980 40.966 1.00 87.69 194 PHE A O 1
ATOM 1480 N N . GLU A 1 195 ? -4.720 11.860 41.112 1.00 86.56 195 GLU A N 1
ATOM 1481 C CA . GLU A 1 195 ? -5.071 12.292 42.472 1.00 86.56 195 GLU A CA 1
ATOM 1482 C C . GLU A 1 195 ? -4.137 11.717 43.547 1.00 86.56 195 GLU A C 1
ATOM 1484 O O . GLU A 1 195 ? -3.900 12.374 44.552 1.00 86.56 195 GLU A O 1
ATOM 1489 N N . TYR A 1 196 ? -3.581 10.518 43.353 1.00 87.44 196 TYR A N 1
ATOM 1490 C CA . TYR A 1 196 ? -2.623 9.917 44.291 1.00 87.44 196 TYR A CA 1
ATOM 1491 C C . TYR A 1 196 ? -1.191 10.464 44.170 1.00 87.44 196 TYR A C 1
ATOM 1493 O O . TYR A 1 196 ? -0.399 10.294 45.099 1.00 87.44 196 TYR A O 1
ATOM 1501 N N . VAL A 1 197 ? -0.823 11.036 43.018 1.00 88.88 197 VAL A N 1
ATOM 1502 C CA . VAL A 1 197 ? 0.547 11.500 42.722 1.00 88.88 197 VAL A CA 1
ATOM 1503 C C . VAL A 1 197 ? 0.696 13.023 42.864 1.00 88.88 197 VAL A C 1
ATOM 1505 O O . VAL A 1 197 ? 1.824 13.501 43.009 1.00 88.88 197 VAL A O 1
ATOM 1508 N N . MET A 1 198 ? -0.407 13.780 42.844 1.00 65.56 198 MET A N 1
ATOM 1509 C CA . MET A 1 198 ? -0.444 15.207 43.208 1.00 65.56 198 MET A CA 1
ATOM 1510 C C . MET A 1 198 ? -0.721 15.416 44.695 1.00 65.56 198 MET A C 1
ATOM 1512 O O . MET A 1 198 ? -0.156 16.391 45.240 1.00 65.56 198 MET A O 1
#

Mean predicted aligned error: 6.11 Å

Radius of gyration: 22.71 Å; Cα contacts (8 Å, |Δi|>4): 232; chains: 1; bounding box: 49×29×69 Å

Secondary structure (DSSP, 8-state):
-B-SS-BS--S--SS--TTHHHHHTT--TTEEEEETTT--SHHHHHHHHHHHTSPPSSSSSEEEEEETGGGS-HHHHHHHHHHHHS--TTEEEEE--S-GGGS-HHHHTTS----PPPPPHHHHHHHHHHHHHHHT-EE-HHHHHHHHHHTTT-HHHHHHHHHHHHHHTTTEE-HHHHHHHTTPPPHHHHHHHHHHH-

pLDDT: mean 92.27, std 5.79, range [65.56, 97.94]

Nearest PDB structures (foldseek):
  8vap-assembly1_D  TM=9.620E-01  e=9.132E-20  Escherichia coli
  3glg-assembly2_H  TM=9.361E-01  e=7.651E-20  Escherichia coli K-12
  3glf-assembly2_G  TM=9.215E-01  e=2.977E-20  Escherichia coli K-12
  1njf-assembly4_D  TM=9.326E-01  e=7.636E-19  Escherichia coli
  8uii-assembly1_B  TM=8.587E-01  e=7.092E-11  Homo sapiens

Foldseek 3Di:
DADPVDDDDDPDPVDPHPCRVCVVVQNQPLEHEEECLVVQDLVSLVVVVVVQPDAHDPHQAREYEYEQNLSHDPNSLVSCLVCLVPPDPRYYYHYHHPCPVSRDVSNVVSDDDDDDDQADLVRQLVVVVVVCVVVVAAEDSLLSSLLSVVCRRDNVSSVVLVVVQCVQVVRYRYNVSSCVVVVPDDPVVVVVVVVVVD

Sequence (198 aa):
YKTAAVDQPSVDLSIPGEHCQAIMEGRHVDVIEMDAASHTGIDDIRDIIDRVRYAPVSARYKVYIIDEVHMLSTQAFNGLLKTLEEPPPHVKFIFATTEIRKVPITVLSRCQRFDLRRIDAGALVGHLSSIAAKEGISVDDEALAMIARAAEGSARDSLSILDQAIAHGSGTVSADAVRAMLGLADRARIIDLFEYVM

Solvent-accessible surface area (backbone atoms only — not comparable to full-atom values): 11424 Å² total; per-residue (Å²): 85,41,54,101,90,42,85,46,88,66,90,78,69,92,61,86,33,80,61,43,64,40,50,77,68,72,67,29,91,32,50,44,77,44,53,14,77,84,52,30,46,49,65,61,46,48,56,48,60,64,56,56,76,54,78,46,86,82,52,89,45,27,36,38,36,31,34,43,45,48,50,38,36,73,64,23,54,60,66,45,47,64,50,59,75,64,55,53,91,49,51,45,81,45,80,38,62,94,47,69,87,65,44,56,67,77,56,55,78,64,48,90,85,79,88,86,72,69,45,53,55,68,60,44,31,54,50,51,51,54,49,33,59,74,72,71,40,52,64,35,71,65,23,40,51,51,39,25,57,74,27,68,30,39,68,69,51,29,49,53,50,48,54,52,37,39,72,74,35,81,58,41,30,43,42,66,58,42,35,60,73,70,67,54,76,54,68,67,58,54,49,53,50,50,66,74,74,106